Protein 4XUW (pdb70)

Organism: Corylus avellana (NCBI:txid13451)

Nearest PDB structures (foldseek):
  4xuw-assembly2_B  TM=1.011E+00  e=5.162E-17  Corylus avellana
  2alg-assembly2_B  TM=9.419E-01  e=1.356E-11  Prunus persica
  6frr-assembly2_B  TM=9.189E-01  e=3.414E-10  Artemisia vulgaris
  3gsh-assembly2_B  TM=9.214E-01  e=5.556E-10  Hordeum vulgare
  6iwm-assembly1_A  TM=9.460E-01  e=1.877E-09  Solanum melongena

Radius of gyration: 19.86 Å; Cα contacts (8 Å, |Δi|>4): 281; chains: 2; bounding box: 41×28×54 Å

Foldseek 3Di:
DDDLVLLLVQQVQCQVCQQPNDDGDVSNLVSVVVLQVPQDDLVSLLRSLVSLLVSQVPRVRGDQVCQQCVQVVSVHDRPWTRHVDTPSVPGD/DDALVLLLVQQVVQQVCQQPNDDGDPSNLVSLVVLQVPQDDLVSLLRSLVSLLVSQVPRPRGDFVSQQCVQVVSVHDRPWTRHVDTPSVPTD

Secondary structure (DSSP, 8-state):
---HHHHHHHHGGGHHHHHH-S---HHHHHHHHHHHHH--SHHHHHHHHHHHHHHHHTSTT--HHHHHHHHHHTT---SS--STT--GGG--/---HHHHHHHHGGGHHHHHH-S---HHHHHHHHHHHHT--SHHHHHHHHHHHHHHHHTSTT--HHHHHHHHHHTT---SS---TT--GGG--

Structure (mmCIF, N/CA/C/O backbone):
data_4XUW
#
_entry.id   4XUW
#
_cell.length_a   39.678
_cell.length_b   30.816
_cell.length_c   56.184
_cell.angle_alpha   90.00
_cell.angle_beta   108.91
_cell.angle_gamma   90.00
#
_symmetry.space_group_name_H-M   'P 1 21 1'
#
loop_
_entity.id
_entity.type
_entity.pdbx_description
1 polymer 'Non-specific lipid-transfer protein'
2 non-polymer 'PHOSPHATE ION'
3 water water
#
loop_
_atom_site.group_PDB
_atom_site.id
_atom_site.type_symbol
_atom_site.label_atom_id
_atom_site.label_alt_id
_atom_site.label_comp_id
_atom_site.label_asym_id
_atom_site.label_entity_id
_atom_site.label_seq_id
_atom_site.pdbx_PDB_ins_code
_atom_site.Cartn_x
_atom_site.Cartn_y
_atom_site.Cartn_z
_atom_site.occupancy
_atom_site.B_iso_or_equiv
_atom_site.auth_seq_id
_atom_site.auth_comp_id
_atom_site.auth_asym_id
_atom_site.auth_atom_id
_atom_site.pdbx_PDB_model_num
ATOM 1 N N . SER A 1 1 ? -5.201 12.448 21.155 1.00 50.43 24 SER A N 1
ATOM 2 C CA . SER A 1 1 ? -4.736 11.098 20.803 1.00 30.41 24 SER A CA 1
ATOM 3 C C . SER A 1 1 ? -5.969 10.230 20.448 1.00 27.15 24 SER A C 1
ATOM 4 O O . SER A 1 1 ? -7.123 10.441 20.902 1.00 32.67 24 SER A O 1
ATOM 7 N N . LEU A 1 2 ? -5.756 9.285 19.562 1.00 18.58 25 LEU A N 1
ATOM 8 C CA . LEU A 1 2 ? -6.711 8.307 19.227 1.00 16.69 25 LEU A CA 1
ATOM 9 C C . LEU A 1 2 ? -6.897 7.270 20.277 1.00 16.17 25 LEU A C 1
ATOM 10 O O . LEU A 1 2 ? -5.885 6.812 20.858 1.00 19.94 25 LEU A O 1
ATOM 15 N N . THR A 1 3 ? -8.122 6.798 20.476 1.00 15.25 26 THR A N 1
ATOM 16 C CA . THR A 1 3 ? -8.293 5.672 21.319 1.00 14.77 26 THR A CA 1
ATOM 17 C C . THR A 1 3 ? -7.964 4.373 20.549 1.00 13.51 26 THR A C 1
ATOM 18 O O . THR A 1 3 ? -7.803 4.355 19.330 1.00 14.22 26 THR A O 1
ATOM 22 N N . CYS A 1 4 ? -7.806 3.312 21.312 1.00 13.29 27 CYS A N 1
ATOM 23 C CA . CYS A 1 4 ? -7.470 2.024 20.655 1.00 13.71 27 CYS A CA 1
ATOM 24 C C . CYS A 1 4 ? -8.536 1.572 19.650 1.00 13.03 27 CYS A C 1
ATOM 25 O O . CYS A 1 4 ? -8.202 1.175 18.568 1.00 13.82 27 CYS A O 1
ATOM 28 N N . PRO A 1 5 ? -9.850 1.741 19.945 1.00 13.22 28 PRO A N 1
ATOM 29 C CA . PRO A 1 5 ? -10.836 1.377 18.898 1.00 13.84 28 PRO A CA 1
ATOM 30 C C . PRO A 1 5 ? -10.626 2.222 17.624 1.00 14.43 28 PRO A C 1
ATOM 31 O O . PRO A 1 5 ? -10.874 1.718 16.524 1.00 14.49 28 PRO A O 1
ATOM 35 N N . GLN A 1 6 ? -10.292 3.486 17.806 1.00 12.47 29 GLN A N 1
ATOM 36 C CA . GLN A 1 6 ? -10.035 4.315 16.637 1.00 14.45 29 GLN A CA 1
ATOM 37 C C . GLN A 1 6 ? -8.817 3.837 15.827 1.00 14.77 29 GLN A C 1
ATOM 38 O O . GLN A 1 6 ? -8.858 3.845 14.592 1.00 15.58 29 GLN A O 1
ATOM 44 N N . ILE A 1 7 ? -7.778 3.452 16.524 1.00 12.64 30 ILE A N 1
ATOM 45 C CA . ILE A 1 7 ? -6.555 2.967 15.841 1.00 13.95 30 ILE A CA 1
ATOM 46 C C . ILE A 1 7 ? -6.945 1.669 15.089 1.00 14.32 30 ILE A C 1
ATOM 47 O O . ILE A 1 7 ? -6.553 1.519 13.954 1.00 15.63 30 ILE A O 1
ATOM 52 N N . LYS A 1 8 ? -7.664 0.742 15.726 1.00 14.76 31 LYS A N 1
ATOM 53 C CA . LYS A 1 8 ? -8.100 -0.464 15.045 1.00 16.26 31 LYS 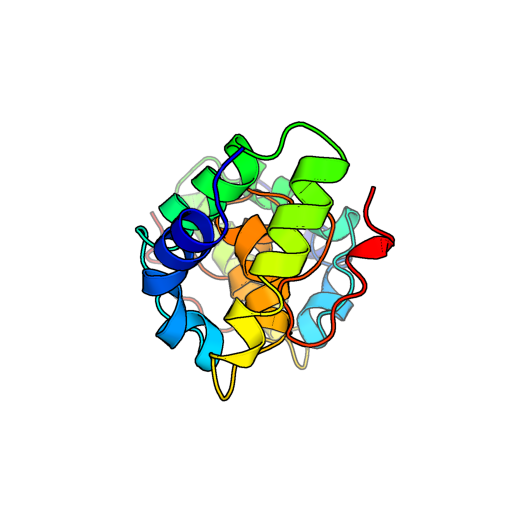A CA 1
ATOM 54 C C . LYS A 1 8 ? -8.918 -0.168 13.794 1.00 18.93 31 LYS A C 1
ATOM 55 O O . LYS A 1 8 ? -8.698 -0.778 12.773 1.00 18.83 31 LYS A O 1
ATOM 61 N N . GLY A 1 9 ? -9.825 0.771 13.898 1.00 18.86 32 GLY A N 1
ATOM 62 C CA . GLY A 1 9 ? -10.615 1.129 12.736 1.00 20.66 32 GLY A CA 1
ATOM 63 C C . GLY A 1 9 ? -9.820 1.656 11.563 1.00 18.72 32 GLY A C 1
ATOM 64 O O . GLY A 1 9 ? -10.075 1.359 10.429 1.00 20.11 32 GLY A O 1
ATOM 65 N N . ASN A 1 10 ? -8.832 2.461 11.920 1.00 16.71 33 ASN A N 1
ATOM 66 C CA A ASN A 1 10 ? -7.856 2.969 10.915 0.50 19.33 33 ASN A CA 1
ATOM 67 C CA B ASN A 1 10 ? -7.861 2.952 10.926 0.50 20.15 33 ASN A CA 1
ATOM 68 C C . ASN A 1 10 ? -7.094 1.846 10.205 1.00 15.78 33 ASN A C 1
ATOM 69 O O . ASN A 1 10 ? -6.693 2.035 9.069 1.00 17.51 33 ASN A O 1
ATOM 78 N N . LEU A 1 11 ? -6.852 0.734 10.877 1.00 15.59 34 LEU A N 1
ATOM 79 C CA . LEU A 1 11 ? -6.060 -0.387 10.344 1.00 16.87 34 LEU A CA 1
ATOM 80 C C . LEU A 1 11 ? -6.888 -1.417 9.591 1.00 14.95 34 LEU A C 1
ATOM 81 O O . LEU A 1 11 ? -6.296 -2.194 8.875 1.00 15.41 34 LEU A O 1
ATOM 86 N N . THR A 1 12 ? -8.241 -1.423 9.715 1.00 15.76 35 THR A N 1
ATOM 87 C CA A THR A 1 12 ? -8.989 -2.495 9.036 0.50 15.79 35 THR A CA 1
ATOM 88 C CA B THR A 1 12 ? -9.013 -2.409 9.040 0.50 17.44 35 THR A CA 1
ATOM 89 C C . THR A 1 12 ? -8.669 -2.551 7.547 1.00 14.44 35 THR A C 1
ATOM 90 O O . THR A 1 12 ? -8.605 -3.660 7.042 1.00 15.91 35 THR A O 1
ATOM 97 N N . PRO A 1 13 ? -8.513 -1.420 6.823 1.00 15.38 36 PRO A N 1
ATOM 98 C CA . PRO A 1 13 ? -8.304 -1.545 5.404 1.00 14.56 36 PRO A CA 1
ATOM 99 C C . PRO A 1 13 ? -6.916 -2.151 5.063 1.00 13.58 36 PRO A C 1
ATOM 100 O O . PRO A 1 13 ? -6.673 -2.427 3.890 1.00 14.69 36 PRO A O 1
ATOM 104 N N . CYS A 1 14 ? -6.056 -2.366 6.045 1.00 12.15 37 CYS A N 1
ATOM 105 C CA . CYS A 1 14 ? -4.737 -2.934 5.871 1.00 11.42 37 CYS A CA 1
ATOM 106 C C . CYS A 1 14 ? -4.695 -4.423 5.988 1.00 11.19 37 CYS A C 1
ATOM 107 O O . CYS A 1 14 ? -3.640 -4.995 5.722 1.00 11.86 37 CYS A O 1
ATOM 110 N N . VAL A 1 15 ? -5.760 -5.076 6.465 1.00 12.20 38 VAL A N 1
ATOM 111 C CA . VAL A 1 15 ? -5.632 -6.455 6.923 1.00 12.40 38 VAL A CA 1
ATOM 112 C C . VAL A 1 15 ? -5.199 -7.408 5.846 1.00 12.28 38 VAL A C 1
ATOM 113 O O . VAL A 1 15 ? -4.296 -8.232 6.054 1.00 12.84 38 VAL A O 1
ATOM 117 N N . LEU A 1 16 ? -5.830 -7.372 4.685 1.00 12.78 39 LEU A N 1
ATOM 118 C CA . LEU A 1 16 ? -5.469 -8.335 3.617 1.00 12.43 39 LEU A CA 1
ATOM 119 C C . LEU A 1 16 ? -4.028 -8.165 3.221 1.00 12.03 39 LEU A C 1
ATOM 120 O O . LEU A 1 16 ? -3.282 -9.135 3.118 1.00 12.74 39 LEU A O 1
ATOM 125 N N . TYR A 1 17 ? -3.621 -6.931 2.991 1.00 11.32 40 TYR A N 1
ATOM 126 C CA . TYR A 1 17 ? -2.248 -6.626 2.650 1.00 11.67 40 TYR A CA 1
ATOM 127 C C . TYR A 1 17 ? -1.274 -7.125 3.720 1.00 11.54 40 TYR A C 1
ATOM 128 O O . TYR A 1 17 ? -0.193 -7.630 3.400 1.00 12.56 40 TYR A O 1
ATOM 137 N N . LEU A 1 18 ? -1.590 -6.910 4.985 1.00 11.59 41 LEU A N 1
ATOM 138 C CA . LEU A 1 18 ? -0.708 -7.280 6.046 1.00 11.90 41 LEU A CA 1
ATOM 139 C C . LEU A 1 18 ? -0.507 -8.780 6.138 1.00 12.26 41 LEU A C 1
ATOM 140 O O . LEU A 1 18 ? 0.530 -9.210 6.674 1.00 13.74 41 LEU A O 1
ATOM 145 N N . LYS A 1 19 ? -1.414 -9.567 5.624 1.00 12.77 42 LYS A N 1
ATOM 146 C CA . LYS A 1 19 ? -1.197 -10.995 5.507 1.00 13.64 42 LYS A CA 1
ATOM 147 C C . LYS A 1 19 ? -0.455 -11.409 4.269 1.00 13.73 42 LYS A C 1
ATOM 148 O O . LYS A 1 19 ? 0.488 -12.203 4.339 1.00 17.52 42 LYS A O 1
ATOM 154 N N . ASN A 1 20 ? -0.849 -10.923 3.122 1.00 12.43 43 ASN A N 1
ATOM 155 C CA . ASN A 1 20 ? -0.415 -11.471 1.856 1.00 12.84 43 ASN A CA 1
ATOM 156 C C . ASN A 1 20 ? 0.470 -10.588 1.007 1.00 13.08 43 ASN A C 1
ATOM 157 O O . ASN A 1 20 ? 1.042 -11.067 0.035 1.00 13.78 43 ASN A O 1
ATOM 162 N N . GLY A 1 21 ? 0.503 -9.310 1.278 1.00 12.98 44 GLY A N 1
ATOM 163 C CA . GLY A 1 21 ? 1.237 -8.358 0.442 1.00 13.22 44 GLY A CA 1
ATOM 164 C C . GLY A 1 21 ? 0.435 -8.057 -0.819 1.00 13.33 44 GLY A C 1
ATOM 165 O O . GLY A 1 21 ? -0.787 -8.231 -0.895 1.00 14.87 44 GLY A O 1
ATOM 166 N N . GLY A 1 22 ? 1.180 -7.575 -1.800 1.00 12.88 45 GLY A N 1
ATOM 167 C CA . GLY A 1 22 ? 0.541 -7.188 -3.059 1.00 13.95 45 GLY A CA 1
ATOM 168 C C . GLY A 1 22 ? 0.103 -5.739 -3.014 1.00 13.89 45 GLY A C 1
ATOM 169 O O . GLY A 1 22 ? 0.938 -4.840 -2.782 1.00 15.68 45 GLY A O 1
ATOM 170 N N . VAL A 1 23 ? -1.163 -5.489 -3.341 1.00 13.62 46 VAL A N 1
ATOM 171 C CA . VAL A 1 23 ? -1.653 -4.126 -3.435 1.00 14.67 46 VAL A CA 1
ATOM 172 C C . VAL A 1 23 ? -1.869 -3.567 -2.037 1.00 13.20 46 VAL A C 1
ATOM 173 O O . VAL A 1 23 ? -2.605 -4.126 -1.220 1.00 13.59 46 VAL A O 1
ATOM 177 N N . LEU A 1 24 ? -1.225 -2.420 -1.792 1.00 14.21 47 LEU A N 1
ATOM 178 C CA . LEU A 1 24 ? -1.371 -1.688 -0.557 1.00 13.22 47 LEU A CA 1
ATOM 179 C C . LEU A 1 24 ? -2.455 -0.662 -0.792 1.00 12.80 47 LEU A C 1
ATOM 180 O O . LEU A 1 24 ? -2.253 0.322 -1.532 1.00 13.71 47 LEU A O 1
ATOM 185 N N . PRO A 1 25 ? -3.649 -0.817 -0.196 1.00 13.73 48 PRO A N 1
ATOM 186 C CA . PRO A 1 25 ? -4.719 0.139 -0.507 1.00 14.59 48 PRO A CA 1
ATOM 187 C C . PRO A 1 25 ? -4.416 1.544 0.070 1.00 13.59 48 PRO A C 1
ATOM 188 O O . PRO A 1 25 ? -3.989 1.627 1.230 1.00 13.52 48 PRO A O 1
ATOM 192 N N . PRO A 1 26 ? -4.680 2.631 -0.661 1.00 14.05 49 PRO A N 1
ATOM 193 C CA . PRO A 1 26 ? -4.432 3.959 -0.080 1.00 14.82 49 PRO A CA 1
ATOM 194 C C . PRO A 1 26 ? -5.163 4.205 1.214 1.00 13.80 49 PRO A C 1
ATOM 195 O O . PRO A 1 26 ? -4.659 4.959 2.031 1.00 14.25 49 PRO A O 1
ATOM 199 N N . SER A 1 27 ? -6.378 3.635 1.383 1.00 14.15 50 SER A N 1
ATOM 200 C CA . SER A 1 27 ? -7.090 3.825 2.639 1.00 14.36 50 SER A CA 1
ATOM 201 C C . SER A 1 27 ? -6.343 3.240 3.826 1.00 12.69 50 SER A C 1
ATOM 202 O O . SER A 1 27 ? -6.472 3.716 4.938 1.00 14.04 50 SER A O 1
ATOM 205 N N . CYS A 1 28 ? -5.573 2.204 3.593 1.00 11.25 51 CYS A N 1
ATOM 206 C CA . CYS A 1 28 ? -4.655 1.670 4.623 1.00 11.49 51 CYS A CA 1
ATOM 207 C C . CYS A 1 28 ? -3.630 2.736 5.030 1.00 10.96 51 CYS A C 1
ATOM 208 O O . CYS A 1 28 ? -3.449 3.004 6.184 1.00 11.44 51 CYS A O 1
ATOM 211 N N . CYS A 1 29 ? -2.939 3.265 4.020 1.00 11.40 52 CYS A N 1
ATOM 212 C CA . CYS A 1 29 ? -1.934 4.291 4.320 1.00 10.83 52 CYS A CA 1
ATOM 213 C C . CYS A 1 29 ? -2.516 5.561 4.960 1.00 11.29 52 CYS A C 1
ATOM 214 O O . CYS A 1 29 ? -1.907 6.148 5.794 1.00 12.70 52 CYS A O 1
ATOM 217 N N . LYS A 1 30 ? -3.750 5.905 4.593 1.00 12.33 53 LYS A N 1
ATOM 218 C CA . LYS A 1 30 ? -4.413 7.013 5.236 1.00 13.37 53 LYS A CA 1
ATOM 219 C C . LYS A 1 30 ? -4.607 6.713 6.756 1.00 13.14 53 LYS A C 1
ATOM 220 O O . LYS A 1 30 ? -4.422 7.584 7.575 1.00 13.54 53 LYS A O 1
ATOM 226 N N . GLY A 1 31 ? -4.983 5.499 7.062 1.00 13.02 54 GLY A N 1
ATOM 227 C CA . GLY A 1 31 ? -5.161 5.094 8.432 1.00 13.32 54 GLY A CA 1
ATOM 228 C C . GLY A 1 31 ? -3.844 5.092 9.205 1.00 12.40 54 GLY A C 1
ATOM 229 O O . GLY A 1 31 ? -3.805 5.530 10.358 1.00 13.86 54 GLY A O 1
ATOM 230 N N . VAL A 1 32 ? -2.761 4.568 8.612 1.00 13.48 55 VAL A N 1
ATOM 231 C CA . VAL A 1 32 ? -1.425 4.554 9.262 1.00 13.14 55 VAL A CA 1
ATOM 232 C C . VAL A 1 32 ? -0.999 6.005 9.516 1.00 13.07 55 VAL A C 1
ATOM 233 O O . VAL A 1 32 ? -0.515 6.323 10.607 1.00 14.40 55 VAL A O 1
ATOM 237 N N . ARG A 1 33 ? -1.154 6.868 8.531 1.00 13.07 56 ARG A N 1
ATOM 238 C CA . ARG A 1 33 ? -0.843 8.227 8.702 1.00 15.58 56 ARG A CA 1
ATOM 239 C C . ARG A 1 33 ? -1.664 8.852 9.821 1.00 14.47 56 ARG A C 1
ATOM 240 O O . ARG A 1 33 ? -1.085 9.636 10.605 1.00 15.70 56 ARG A O 1
ATOM 248 N N . ALA A 1 34 ? -2.959 8.546 9.910 1.00 14.11 57 ALA A N 1
ATOM 249 C CA . ALA A 1 34 ? -3.778 9.117 10.960 1.00 14.75 57 ALA A CA 1
ATOM 250 C C . ALA A 1 34 ? -3.260 8.789 12.332 1.00 13.67 57 ALA A C 1
ATOM 251 O O . ALA A 1 34 ? -3.278 9.609 13.259 1.00 14.93 57 ALA A O 1
ATOM 253 N N . VAL A 1 35 ? -2.859 7.544 12.507 1.00 13.64 58 VAL A N 1
ATOM 254 C CA . VAL A 1 35 ? -2.316 7.096 13.779 1.00 14.47 58 VAL A CA 1
ATOM 255 C C . VAL A 1 35 ? -1.064 7.909 14.130 1.00 15.36 58 VAL A C 1
ATOM 256 O O . VAL A 1 35 ? -0.899 8.414 15.249 1.00 17.39 58 VAL A O 1
ATOM 260 N N . ASN A 1 36 ? -0.137 8.018 13.166 1.00 14.69 59 ASN A N 1
ATOM 261 C CA . ASN A 1 36 ? 1.093 8.734 13.427 1.00 16.31 59 ASN A CA 1
ATOM 262 C C . ASN A 1 36 ? 0.775 10.190 13.734 1.00 15.78 59 ASN A C 1
ATOM 263 O O . ASN A 1 36 ? 1.390 10.784 14.614 1.00 16.63 59 ASN A O 1
ATOM 268 N N . ASP A 1 37 ? -0.077 10.789 12.948 1.00 15.31 60 ASP A N 1
ATOM 269 C CA . ASP A 1 37 ? -0.400 12.203 13.111 1.00 16.28 60 ASP A CA 1
ATOM 270 C C . ASP A 1 37 ? -1.036 12.576 14.476 1.00 15.70 60 ASP A C 1
ATOM 271 O O . ASP A 1 37 ? -0.904 13.719 14.931 1.00 18.17 60 ASP A O 1
ATOM 276 N N . ALA A 1 38 ? -1.702 11.649 15.070 1.00 14.26 61 ALA A N 1
ATOM 277 C CA . ALA A 1 38 ? -2.290 11.818 16.366 1.00 14.25 61 ALA A CA 1
ATOM 278 C C . ALA A 1 38 ? -1.392 11.485 17.506 1.00 15.93 61 ALA A C 1
ATOM 279 O O . ALA A 1 38 ? -1.725 11.773 18.640 1.00 19.64 61 ALA A O 1
ATOM 281 N N . SER A 1 39 ? -0.162 11.068 17.238 1.00 14.46 62 SER A N 1
ATOM 282 C CA . SER A 1 39 ? 0.728 10.565 18.263 1.00 17.67 62 SER A CA 1
ATOM 283 C C . SER A 1 39 ? 1.695 11.669 18.632 1.00 16.52 62 SER A C 1
ATOM 284 O O . SER A 1 39 ? 2.884 11.611 18.324 1.00 21.59 62 SER A O 1
ATOM 287 N N . ARG A 1 40 ? 1.257 12.650 19.381 1.00 14.85 63 ARG A N 1
ATOM 288 C CA . ARG A 1 40 ? 1.975 13.854 19.697 1.00 15.06 63 ARG A CA 1
ATOM 289 C C . ARG A 1 40 ? 2.986 13.608 20.805 1.00 14.57 63 ARG A C 1
ATOM 290 O O . ARG A 1 40 ? 4.158 13.986 20.667 1.00 15.71 63 ARG A O 1
ATOM 298 N N . THR A 1 41 ? 2.576 13.010 21.907 1.00 14.23 64 THR A N 1
ATOM 299 C CA . THR A 1 41 ? 3.437 12.855 23.053 1.00 14.41 64 THR A CA 1
ATOM 300 C C . THR A 1 41 ? 4.112 11.472 23.066 1.00 14.23 64 THR A C 1
ATOM 301 O O . THR A 1 41 ? 3.758 10.544 22.372 1.00 13.41 64 THR A O 1
ATOM 305 N N . THR A 1 42 ? 5.131 11.336 23.919 1.00 15.58 65 THR A N 1
ATOM 306 C CA . THR A 1 42 ? 5.754 10.048 24.130 1.00 14.23 65 THR A CA 1
ATOM 307 C C . THR A 1 42 ? 4.736 9.001 24.595 1.00 13.19 65 THR A C 1
ATOM 308 O O . THR A 1 42 ? 4.725 7.876 24.056 1.00 13.08 65 THR A O 1
ATOM 312 N N . SER A 1 43 ? 3.856 9.370 25.532 1.00 13.10 66 SER A N 1
ATOM 313 C CA . SER A 1 43 ? 2.830 8.419 25.955 1.00 12.96 66 SER A CA 1
ATOM 314 C C . SER A 1 43 ? 1.914 8.088 24.829 1.00 11.47 66 SER A C 1
ATOM 315 O O . SER A 1 43 ? 1.458 6.947 24.754 1.00 11.95 66 SER A O 1
ATOM 318 N N . ASP A 1 44 ? 1.570 9.050 23.975 1.00 12.22 67 ASP A N 1
ATOM 319 C CA . ASP A 1 44 ? 0.751 8.784 22.828 1.00 11.93 67 ASP A CA 1
ATOM 320 C C . ASP A 1 44 ? 1.388 7.722 21.952 1.00 12.35 67 ASP A C 1
ATOM 321 O O . ASP A 1 44 ? 0.724 6.837 21.431 1.00 11.67 67 ASP A O 1
ATOM 326 N N . ARG A 1 45 ? 2.692 7.826 21.689 1.00 12.00 68 ARG A N 1
ATOM 327 C CA . ARG A 1 45 ? 3.403 6.847 20.887 1.00 12.75 68 ARG A CA 1
ATOM 328 C C . ARG A 1 45 ? 3.458 5.462 21.541 1.00 11.83 68 ARG A C 1
ATOM 329 O O . ARG A 1 45 ? 3.213 4.448 20.861 1.00 11.91 68 ARG A O 1
ATOM 337 N N . GLN A 1 46 ? 3.706 5.401 22.844 1.00 11.25 69 GLN A N 1
ATOM 338 C CA . GLN A 1 46 ? 3.707 4.111 23.525 1.00 11.91 69 GLN A CA 1
ATOM 339 C C . GLN A 1 46 ? 2.318 3.444 23.462 1.00 10.67 69 GLN A C 1
ATOM 340 O O . GLN A 1 46 ? 2.212 2.251 23.249 1.00 11.01 69 GLN A O 1
ATOM 346 N N . SER A 1 47 ? 1.281 4.284 23.599 1.00 10.85 70 SER A N 1
ATOM 347 C CA . SER A 1 47 ? -0.070 3.807 23.590 1.00 10.88 70 SER A CA 1
ATOM 348 C C . SER A 1 47 ? -0.491 3.356 22.238 1.00 10.91 70 SER A C 1
ATOM 349 O O . SER A 1 47 ? -1.246 2.350 22.078 1.00 11.44 70 SER A O 1
ATOM 352 N N . ALA A 1 48 ? -0.125 4.080 21.200 1.00 10.66 71 ALA A N 1
ATOM 353 C CA . ALA A 1 48 ? -0.405 3.692 19.846 1.00 10.94 71 ALA A CA 1
ATOM 354 C C . ALA A 1 48 ? 0.308 2.356 19.549 1.00 10.49 71 ALA A C 1
ATOM 355 O O . ALA A 1 48 ? -0.272 1.445 18.965 1.00 10.99 71 ALA A O 1
ATOM 357 N N . CYS A 1 49 ? 1.567 2.243 19.958 1.00 10.93 72 CYS A N 1
ATOM 358 C CA . CYS A 1 49 ? 2.307 0.995 19.788 1.00 10.98 72 CYS A CA 1
ATOM 359 C C . CYS A 1 49 ? 1.576 -0.169 20.472 1.00 10.05 72 CYS A C 1
ATOM 360 O O . CYS A 1 49 ? 1.439 -1.229 19.881 1.00 11.14 72 CYS A O 1
ATOM 363 N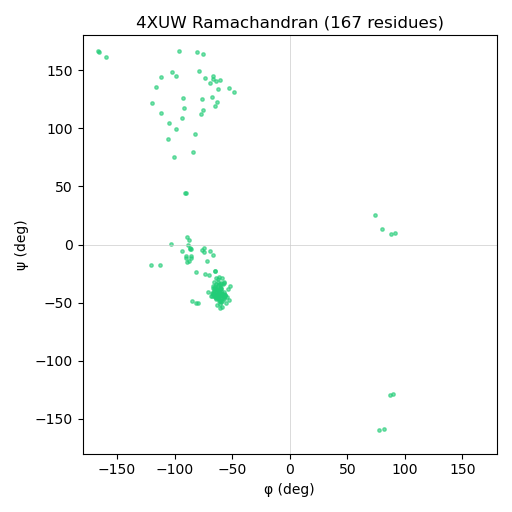 N . ASN A 1 50 ? 1.140 0.036 21.720 1.00 9.95 73 ASN A N 1
ATOM 364 C CA . ASN A 1 50 ? 0.518 -1.048 22.444 1.00 11.36 73 ASN A CA 1
ATOM 365 C C . ASN A 1 50 ? -0.834 -1.476 21.819 1.00 11.28 73 ASN A C 1
ATOM 366 O O . ASN A 1 50 ? -1.145 -2.649 21.757 1.00 11.34 73 ASN A O 1
ATOM 371 N N . CYS A 1 51 ? -1.542 -0.485 21.312 1.00 11.01 74 CYS A N 1
ATOM 372 C CA . CYS A 1 51 ? -2.814 -0.803 20.571 1.00 11.04 74 CYS A CA 1
ATOM 373 C C . CYS A 1 51 ? -2.496 -1.528 19.303 1.00 11.28 74 CYS A C 1
ATOM 374 O O . CYS A 1 51 ? -3.200 -2.514 18.964 1.00 12.34 74 CYS A O 1
ATOM 377 N N . LEU A 1 52 ? -1.511 -1.080 18.562 1.00 11.19 75 LEU A N 1
ATOM 378 C CA . LEU A 1 52 ? -1.122 -1.735 17.305 1.00 11.50 75 LEU A CA 1
ATOM 379 C C . LEU A 1 52 ? -0.638 -3.141 17.532 1.00 11.55 75 LEU A C 1
ATOM 380 O O . LEU A 1 52 ? -0.850 -4.015 16.715 1.00 12.85 75 LEU A O 1
ATOM 385 N N . LYS A 1 53 ? 0.034 -3.373 18.652 1.00 11.82 76 LYS A N 1
ATOM 386 C CA A LYS A 1 53 ? 0.497 -4.701 18.979 0.50 13.07 76 LYS A CA 1
ATOM 387 C CA B LYS A 1 53 ? 0.504 -4.694 18.968 0.50 13.20 76 LYS A CA 1
ATOM 388 C C 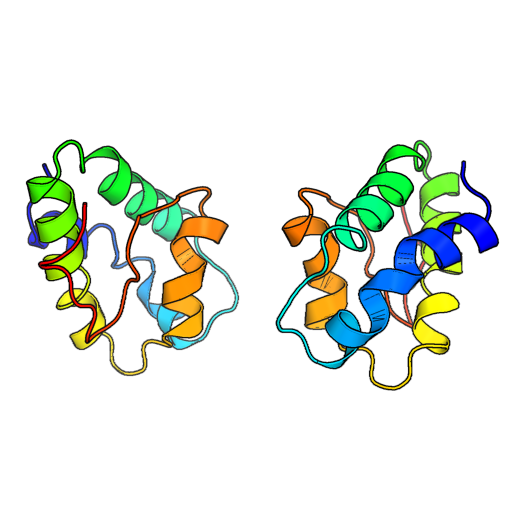. LYS A 1 53 ? -0.639 -5.634 19.193 1.00 13.17 76 LYS A C 1
ATOM 389 O O . LYS A 1 53 ? -0.704 -6.737 18.662 1.00 13.91 76 LYS A O 1
ATOM 400 N N . ASP A 1 54 ? -1.662 -5.191 19.941 1.00 13.94 77 ASP A N 1
ATOM 401 C CA . ASP A 1 54 ? -2.843 -5.994 20.126 1.00 15.30 77 ASP A CA 1
ATOM 402 C C . ASP A 1 54 ? -3.598 -6.206 18.828 1.00 14.94 77 ASP A C 1
ATOM 403 O O . ASP A 1 54 ? -4.106 -7.320 18.563 1.00 16.09 77 ASP A O 1
ATOM 408 N N . THR A 1 55 ? -3.627 -5.172 17.997 1.00 14.11 78 THR A N 1
ATOM 409 C CA . THR A 1 55 ? -4.232 -5.268 16.687 1.00 14.77 78 THR A CA 1
ATOM 410 C C . THR A 1 55 ? -3.549 -6.343 15.812 1.00 13.17 78 THR A C 1
ATOM 411 O O . THR A 1 55 ? -4.169 -7.209 15.214 1.00 14.53 78 THR A O 1
ATOM 415 N N . ALA A 1 56 ? -2.230 -6.343 15.861 1.00 13.10 79 ALA A N 1
ATOM 416 C CA . ALA A 1 56 ? -1.450 -7.309 15.129 1.00 12.99 79 ALA A CA 1
ATOM 417 C C . ALA A 1 56 ? -1.650 -8.720 15.640 1.00 13.30 79 ALA A C 1
ATOM 418 O O . ALA A 1 56 ? -1.729 -9.683 14.850 1.00 14.82 79 ALA A O 1
ATOM 420 N N . LYS A 1 57 ? -1.767 -8.886 16.952 1.00 14.18 80 LYS A N 1
ATOM 421 C CA . LYS A 1 57 ? -2.067 -10.221 17.525 1.00 16.33 80 LYS A CA 1
ATOM 422 C C . LYS A 1 57 ? -3.356 -10.798 16.949 1.00 14.76 80 LYS A C 1
ATOM 423 O O . LYS A 1 57 ? -3.517 -11.987 16.881 1.00 17.92 80 LYS A O 1
ATOM 429 N N . GLY A 1 58 ? -4.308 -9.918 16.629 1.00 15.82 81 GLY A N 1
ATOM 430 C CA . GLY A 1 58 ? -5.638 -10.287 16.121 1.00 15.80 81 GLY A CA 1
ATOM 431 C C . GLY A 1 58 ? -5.742 -10.477 14.621 1.00 14.83 81 GLY A C 1
ATOM 432 O O . GLY A 1 58 ? -6.834 -10.875 14.151 1.00 16.13 81 GLY A O 1
ATOM 433 N N . ILE A 1 59 ? -4.687 -10.230 13.866 1.00 14.15 82 ILE A N 1
ATOM 434 C CA . ILE A 1 59 ? -4.612 -10.537 12.458 1.00 13.71 82 ILE A CA 1
ATOM 435 C C . ILE A 1 59 ? -3.855 -11.854 12.286 1.00 12.74 82 ILE A C 1
ATOM 436 O O . ILE A 1 59 ? -2.635 -11.878 12.315 1.00 13.62 82 ILE A O 1
ATOM 441 N N . ALA A 1 60 ? -4.634 -12.947 12.097 1.00 14.98 83 ALA A N 1
ATOM 442 C CA . ALA A 1 60 ? -4.043 -14.278 11.959 1.00 15.19 83 ALA A CA 1
ATOM 443 C C . ALA A 1 60 ? -3.192 -14.335 10.682 1.00 14.55 83 ALA A C 1
ATOM 444 O O . ALA A 1 60 ? -3.715 -14.070 9.599 1.00 18.50 83 ALA A O 1
ATOM 446 N N . GLY A 1 61 ? -1.884 -14.596 10.802 1.00 15.06 84 GLY A N 1
ATOM 447 C CA . GLY A 1 61 ? -1.028 -14.645 9.623 1.00 16.02 84 GLY A CA 1
ATOM 448 C C . GLY A 1 61 ? -0.432 -13.309 9.198 1.00 15.14 84 GLY A C 1
ATOM 449 O O . GLY A 1 61 ? 0.197 -13.246 8.174 1.00 17.47 84 GLY A O 1
ATOM 450 N N . LEU A 1 62 ? -0.589 -12.291 10.023 1.00 14.08 85 LEU A N 1
ATOM 451 C CA . LEU A 1 62 ? 0.101 -11.038 9.783 1.00 13.52 85 LEU A CA 1
ATOM 452 C C . LEU A 1 62 ? 1.561 -11.316 9.508 1.00 12.78 85 LEU A C 1
ATOM 453 O O . LEU A 1 62 ? 2.220 -12.052 10.261 1.00 14.67 85 LEU A O 1
ATOM 458 N N . ASN A 1 63 ? 2.089 -10.753 8.463 1.00 13.10 86 ASN A N 1
ATOM 459 C CA . ASN A 1 63 ? 3.485 -10.949 8.088 1.00 13.56 86 ASN A CA 1
ATOM 460 C C . ASN A 1 63 ? 4.324 -9.861 8.719 1.00 13.83 86 ASN A C 1
ATOM 461 O O . ASN A 1 63 ? 4.115 -8.687 8.447 1.00 14.55 86 ASN A O 1
ATOM 466 N N . PRO A 1 64 ? 5.282 -10.183 9.618 1.00 14.57 87 PRO A N 1
ATOM 467 C CA . PRO A 1 64 ? 5.920 -9.127 10.343 1.00 16.61 87 PRO A CA 1
ATOM 468 C C . PRO A 1 64 ? 6.835 -8.268 9.435 1.00 13.70 87 PRO A C 1
ATOM 469 O O . PRO A 1 64 ? 7.012 -7.103 9.739 1.00 13.45 87 PRO A O 1
ATOM 473 N N . ASN A 1 65 ? 7.403 -8.779 8.303 1.00 17.40 88 ASN A N 1
ATOM 474 C CA . ASN A 1 65 ? 8.134 -7.871 7.313 1.00 16.95 88 ASN A CA 1
ATOM 475 C C . ASN A 1 65 ? 7.174 -6.838 6.685 1.00 16.11 88 ASN A C 1
ATOM 476 O O . ASN A 1 65 ? 7.553 -5.629 6.603 1.00 16.94 88 ASN A O 1
ATOM 478 N N . LEU A 1 66 ? 6.007 -7.243 6.256 1.00 15.05 89 LEU A N 1
ATOM 479 C CA . LEU A 1 66 ? 5.052 -6.303 5.737 1.00 15.10 89 LEU A CA 1
ATOM 480 C C . LEU A 1 66 ? 4.631 -5.288 6.734 1.00 14.41 89 LEU A C 1
ATOM 481 O O . LEU A 1 66 ? 4.515 -4.079 6.419 1.00 15.39 89 LEU A O 1
ATOM 486 N N . ALA A 1 67 ? 4.430 -5.701 7.963 1.00 13.64 90 ALA A N 1
ATOM 487 C CA . ALA A 1 67 ? 4.046 -4.774 8.964 1.00 13.55 90 ALA A CA 1
ATOM 488 C C . ALA A 1 67 ? 5.198 -3.811 9.248 1.00 12.93 90 ALA A C 1
ATOM 489 O O . ALA A 1 67 ? 4.970 -2.623 9.409 1.00 13.11 90 ALA A O 1
ATOM 491 N N . ALA A 1 68 ? 6.468 -4.311 9.320 1.00 13.31 91 ALA A N 1
ATOM 492 C CA . ALA A 1 68 ? 7.596 -3.458 9.573 1.00 13.20 91 ALA A CA 1
ATOM 493 C C . ALA A 1 68 ? 7.830 -2.377 8.546 1.00 12.21 91 ALA A C 1
ATOM 494 O O . ALA A 1 68 ? 8.213 -1.254 8.862 1.00 13.78 91 ALA A O 1
ATOM 496 N N . GLY A 1 69 ? 7.567 -2.743 7.281 1.00 12.85 92 GLY A N 1
ATOM 497 C CA . GLY A 1 69 ? 7.779 -1.818 6.185 1.00 14.00 92 GLY A CA 1
ATOM 498 C C . GLY A 1 69 ? 6.585 -0.949 5.842 1.00 12.93 92 GLY A C 1
ATOM 499 O O . GLY A 1 69 ? 6.731 -0.042 5.011 1.00 13.58 92 GLY A O 1
ATOM 500 N N . LEU A 1 70 ? 5.426 -1.227 6.407 1.00 11.71 93 LEU A N 1
ATOM 501 C CA . LEU A 1 70 ? 4.187 -0.546 5.993 1.00 11.83 93 LEU A CA 1
ATOM 502 C C . LEU A 1 70 ? 4.344 0.979 6.199 1.00 11.64 93 LEU A C 1
ATOM 503 O O . LEU A 1 70 ? 3.998 1.731 5.305 1.00 11.91 93 LEU A O 1
ATOM 508 N N . PRO A 1 71 ? 4.714 1.454 7.406 1.00 11.62 94 PRO A N 1
ATOM 509 C CA . PRO A 1 71 ? 4.731 2.935 7.542 1.00 12.09 94 PRO A CA 1
ATOM 510 C C . PRO A 1 71 ? 5.604 3.598 6.461 1.00 12.38 94 PRO A C 1
ATOM 511 O O . PRO A 1 71 ? 5.187 4.570 5.884 1.00 12.57 94 PRO A O 1
ATOM 515 N N . GLY A 1 72 ? 6.790 3.083 6.200 1.00 12.51 95 GLY A N 1
ATOM 516 C CA . GLY A 1 72 ? 7.657 3.697 5.190 1.00 13.11 95 GLY A CA 1
ATOM 517 C C . GLY A 1 72 ? 6.999 3.721 3.815 1.00 13.14 95 GLY A C 1
ATOM 518 O O . GLY A 1 72 ? 7.185 4.702 3.090 1.00 13.85 95 GLY A O 1
ATOM 519 N N . LYS A 1 73 ? 6.258 2.683 3.433 1.00 12.20 96 LYS A N 1
ATOM 520 C CA . LYS A 1 73 ? 5.524 2.725 2.173 1.00 12.80 96 LYS A CA 1
ATOM 521 C C . LYS A 1 73 ? 4.536 3.903 2.093 1.00 12.05 96 LYS A C 1
ATOM 522 O O . LYS A 1 73 ? 4.270 4.397 1.036 1.00 12.92 96 LYS A O 1
ATOM 528 N N . CYS A 1 74 ? 3.987 4.211 3.264 1.00 11.95 97 CYS A N 1
ATOM 529 C CA . CYS A 1 74 ? 2.999 5.265 3.412 1.00 12.43 97 CYS A CA 1
ATOM 530 C C . CYS A 1 74 ? 3.593 6.622 3.654 1.00 12.65 97 CYS A C 1
ATOM 531 O O . CYS A 1 74 ? 2.859 7.594 3.876 1.00 13.53 97 CYS A O 1
ATOM 534 N N . GLY A 1 75 ? 4.928 6.732 3.628 1.00 13.22 98 GLY A N 1
ATOM 535 C CA . GLY A 1 75 ? 5.580 7.997 3.849 1.00 15.43 98 GLY A CA 1
ATOM 536 C C . GLY A 1 75 ? 5.548 8.445 5.317 1.00 16.54 98 GLY A C 1
ATOM 537 O O . GLY A 1 75 ? 5.766 9.614 5.588 1.00 18.90 98 GLY A O 1
ATOM 538 N N . VAL A 1 76 ? 5.444 7.480 6.224 1.00 14.83 99 VAL A N 1
ATOM 539 C CA . VAL A 1 76 ? 5.326 7.588 7.635 1.00 16.78 99 VAL A CA 1
ATOM 540 C C . VAL A 1 76 ? 6.605 6.918 8.286 1.00 19.16 99 VAL A C 1
ATOM 541 O O . VAL A 1 76 ? 6.926 5.849 7.942 1.00 19.99 99 VAL A O 1
ATOM 545 N N . ASN A 1 77 ? 7.206 7.556 9.288 1.00 18.68 100 ASN A N 1
ATOM 546 C CA . ASN A 1 77 ? 8.117 6.906 10.206 1.00 18.23 100 ASN A CA 1
ATOM 547 C C . ASN A 1 77 ? 7.449 6.858 11.599 1.00 18.43 100 ASN A C 1
ATOM 548 O O . ASN A 1 77 ? 7.256 7.911 12.258 1.00 20.84 100 ASN A O 1
ATOM 553 N N . ILE A 1 78 ? 7.161 5.669 12.011 1.00 19.20 101 ILE A N 1
ATOM 554 C CA A ILE A 1 78 ? 6.781 5.534 13.387 0.50 18.86 101 ILE A CA 1
ATOM 555 C CA B ILE A 1 78 ? 6.697 5.395 13.318 0.50 19.04 101 ILE A CA 1
ATOM 556 C C . ILE A 1 78 ? 7.958 4.873 14.074 1.00 18.04 101 ILE A C 1
ATOM 557 O O . ILE A 1 78 ? 8.609 4.009 13.518 1.00 19.88 101 ILE A O 1
ATOM 566 N N . PRO A 1 79 ? 8.263 5.325 15.313 1.00 18.65 102 PRO A N 1
ATOM 567 C CA . PRO A 1 79 ? 9.549 4.909 15.889 1.00 19.60 102 PRO A CA 1
ATOM 568 C C . PRO A 1 79 ? 9.503 3.603 16.707 1.00 20.97 102 PRO A C 1
ATOM 569 O O . PRO A 1 79 ? 9.949 3.573 17.829 1.00 20.61 102 PRO A O 1
ATOM 573 N N . TYR A 1 80 ? 8.803 2.620 16.136 1.00 15.84 103 TYR A N 1
ATOM 574 C CA . TYR A 1 80 ? 8.592 1.285 16.613 1.00 14.54 103 TYR A CA 1
ATOM 575 C C . TYR A 1 80 ? 8.037 0.487 15.486 1.00 14.34 103 TYR A C 1
ATOM 576 O O . TYR A 1 80 ? 7.572 1.053 14.513 1.00 14.54 103 TYR A O 1
ATOM 585 N N . LYS A 1 81 ? 8.033 -0.828 15.650 1.00 14.75 104 LYS A N 1
ATOM 586 C CA . LYS A 1 81 ? 7.395 -1.698 14.674 1.00 14.77 104 LYS A CA 1
ATOM 587 C C . LYS A 1 81 ? 6.012 -2.120 15.092 1.00 13.82 104 LYS A C 1
ATOM 588 O O . LYS A 1 81 ? 5.710 -2.354 16.268 1.00 14.76 104 LYS A O 1
ATOM 594 N N . ILE A 1 82 ? 5.165 -2.239 14.096 1.00 13.80 105 ILE A N 1
ATOM 595 C CA . ILE A 1 82 ? 3.869 -2.926 14.253 1.00 13.78 105 ILE A CA 1
ATOM 596 C C . ILE A 1 82 ? 4.158 -4.416 14.238 1.00 14.04 105 ILE A C 1
ATOM 597 O O . ILE A 1 82 ? 4.606 -4.948 13.218 1.00 14.88 105 ILE A O 1
ATOM 602 N N . SER A 1 83 ? 3.952 -5.081 15.379 1.00 13.91 106 SER A N 1
ATOM 603 C CA . SER A 1 83 ? 4.180 -6.485 15.498 1.00 13.47 106 SER A CA 1
ATOM 604 C C . SER A 1 83 ? 3.409 -6.974 16.678 1.00 12.49 106 SER A C 1
ATOM 605 O O . SER A 1 83 ? 3.113 -6.236 17.626 1.00 13.05 106 SER A O 1
ATOM 608 N N . PRO A 1 84 ? 3.170 -8.289 16.742 1.00 14.82 107 PRO A N 1
ATOM 609 C CA . PRO A 1 84 ? 2.452 -8.827 17.828 1.00 14.46 107 PRO A CA 1
ATOM 610 C C . PRO A 1 84 ? 3.313 -8.888 19.141 1.00 13.47 107 PRO A C 1
ATOM 611 O O . PRO A 1 84 ? 2.739 -9.215 20.182 1.00 16.38 107 PRO A O 1
ATOM 615 N N . SER A 1 85 ? 4.579 -8.508 19.086 1.00 14.95 108 SER A N 1
ATOM 616 C CA A SER A 1 85 ? 5.399 -8.607 20.317 0.50 14.71 108 SER A CA 1
ATOM 617 C CA B SER A 1 85 ? 5.442 -8.706 20.182 0.50 17.13 108 SER A CA 1
ATOM 618 C C . SER A 1 85 ? 6.344 -7.470 20.504 1.00 16.78 108 SER A C 1
ATOM 619 O O . SER A 1 85 ? 7.314 -7.622 21.244 1.00 22.31 108 SER A O 1
ATOM 624 N N . THR A 1 86 ? 6.115 -6.274 19.989 1.00 14.98 109 THR A N 1
ATOM 625 C CA . THR A 1 86 ? 6.950 -5.123 20.149 1.00 15.79 109 THR A CA 1
ATOM 626 C C . THR A 1 86 ? 7.050 -4.764 21.635 1.00 14.86 109 THR A C 1
ATOM 627 O O . THR A 1 86 ? 6.056 -4.777 22.356 1.00 18.40 109 THR A O 1
ATOM 631 N N . ASN A 1 87 ? 8.203 -4.349 22.066 1.00 17.67 110 ASN A N 1
ATOM 632 C CA . ASN A 1 87 ? 8.354 -3.653 23.345 1.00 17.58 110 ASN A CA 1
ATOM 633 C C . ASN A 1 87 ? 8.021 -2.231 23.129 1.00 16.33 110 ASN A C 1
ATOM 634 O O . ASN A 1 87 ? 8.806 -1.374 22.811 1.00 23.46 110 ASN A O 1
ATOM 639 N N . CYS A 1 88 ? 6.757 -1.917 23.425 1.00 13.92 111 CYS A N 1
ATOM 640 C CA . CYS A 1 88 ? 6.237 -0.582 23.279 1.00 12.54 111 CYS A CA 1
ATOM 641 C C . CYS A 1 88 ? 6.595 0.354 24.473 1.00 13.21 111 CYS A C 1
ATOM 642 O O . CYS A 1 88 ? 6.563 1.566 24.358 1.00 14.45 111 CYS A O 1
ATOM 645 N N . ASN A 1 89 ? 6.862 -0.270 25.595 1.00 15.40 112 ASN A N 1
ATOM 646 C CA . ASN A 1 89 ? 6.997 0.493 26.804 1.00 16.12 112 ASN A CA 1
ATOM 647 C C . ASN A 1 89 ? 8.327 1.250 26.943 1.00 18.11 112 ASN A C 1
ATOM 648 O O . ASN A 1 89 ? 8.438 2.054 27.842 1.00 21.96 112 ASN A O 1
ATOM 653 N N . ASN A 1 90 ? 9.229 1.036 26.000 1.00 16.96 113 ASN A N 1
ATOM 654 C CA . ASN A 1 90 ? 10.495 1.760 25.869 1.00 21.89 113 ASN A CA 1
ATOM 655 C C . ASN A 1 90 ? 10.497 2.794 24.774 1.00 18.01 113 ASN A C 1
ATOM 656 O O . ASN A 1 90 ? 11.536 3.469 24.576 1.00 21.75 113 ASN A O 1
ATOM 658 N N . VAL A 1 91 ? 9.418 2.994 24.038 1.00 16.38 114 VAL A N 1
ATOM 659 C CA . VAL A 1 91 ? 9.426 3.958 22.971 1.00 16.08 114 VAL A CA 1
ATOM 660 C C . VAL A 1 91 ? 9.630 5.390 23.451 1.00 15.78 114 VAL A C 1
ATOM 661 O O . VAL A 1 91 ? 9.118 5.779 24.490 1.00 16.90 114 VAL A O 1
ATOM 665 N N . LYS A 1 92 ? 10.411 6.174 22.686 1.00 17.95 115 LYS A N 1
ATOM 666 C CA . LYS A 1 92 ? 10.628 7.564 22.979 1.00 18.81 115 LYS A CA 1
ATOM 667 C C . LYS A 1 92 ? 9.752 8.495 22.165 1.00 18.45 115 LYS A C 1
ATOM 668 O O . LYS A 1 92 ? 9.127 8.103 21.127 1.00 21.54 115 LYS A O 1
ATOM 675 N N . SER B 1 1 ? 23.676 12.821 -21.616 1.00 47.96 24 SER B N 1
ATOM 676 C CA . SER B 1 1 ? 23.405 11.508 -21.074 1.00 30.81 24 SER B CA 1
ATOM 677 C C . SER B 1 1 ? 24.706 10.839 -20.702 1.00 24.78 24 SER B C 1
ATOM 678 O O . SER B 1 1 ? 25.815 11.155 -21.173 1.00 35.07 24 SER B O 1
ATOM 681 N N . LEU B 1 2 ? 24.575 9.915 -19.779 1.00 18.96 25 LEU B N 1
ATOM 682 C CA . LEU B 1 2 ? 25.724 9.123 -19.416 1.00 14.72 25 LEU B CA 1
ATOM 683 C C . LEU B 1 2 ? 25.967 8.035 -20.432 1.00 14.90 25 LEU B C 1
ATOM 684 O O . LEU B 1 2 ? 25.090 7.528 -21.034 1.00 16.87 25 LEU B O 1
ATOM 689 N N . THR B 1 3 ? 27.246 7.653 -20.610 1.00 13.39 26 THR B N 1
ATOM 690 C CA . THR B 1 3 ? 27.566 6.503 -21.456 1.00 13.45 26 THR B CA 1
ATOM 691 C C . THR B 1 3 ? 27.223 5.181 -20.726 1.00 12.21 26 THR B C 1
ATOM 692 O O . THR B 1 3 ? 27.131 5.166 -19.512 1.00 12.31 26 THR B O 1
ATOM 696 N N . CYS B 1 4 ? 27.156 4.123 -21.524 1.00 13.24 27 CYS B N 1
ATOM 697 C CA . CYS B 1 4 ? 26.886 2.840 -20.913 1.00 12.60 27 CYS B CA 1
ATOM 698 C C . CYS B 1 4 ? 27.955 2.393 -19.867 1.00 12.37 27 CYS B C 1
ATOM 699 O O . CYS B 1 4 ? 27.631 1.982 -18.791 1.00 12.55 27 CYS B O 1
ATOM 702 N N . PRO B 1 5 ? 29.262 2.590 -20.172 1.00 12.06 28 PRO B N 1
ATOM 703 C CA . PRO B 1 5 ? 30.224 2.276 -19.119 1.00 13.65 28 PRO B CA 1
ATOM 704 C C . PRO B 1 5 ? 30.050 3.113 -17.856 1.00 12.16 28 PRO B C 1
ATOM 705 O O . PRO B 1 5 ? 30.230 2.583 -16.748 1.00 13.55 28 PRO B O 1
ATOM 709 N N . GLN B 1 6 ? 29.633 4.385 -17.994 1.00 12.17 29 GLN B N 1
ATOM 710 C CA . GLN B 1 6 ? 29.382 5.178 -16.827 1.00 12.27 29 GLN B CA 1
ATOM 711 C C . GLN B 1 6 ? 28.160 4.587 -16.029 1.00 12.33 29 GLN B C 1
ATOM 712 O O . GLN B 1 6 ? 28.160 4.582 -14.802 1.00 13.79 29 GLN B O 1
ATOM 718 N N . ILE B 1 7 ? 27.139 4.155 -16.750 1.00 12.84 30 ILE B N 1
ATOM 719 C CA . ILE B 1 7 ? 25.964 3.565 -16.056 1.00 13.15 30 ILE B CA 1
ATOM 720 C C . ILE B 1 7 ? 26.378 2.298 -15.338 1.00 13.31 30 ILE B C 1
ATOM 721 O O . ILE B 1 7 ? 25.998 2.073 -14.153 1.00 14.02 30 ILE B O 1
ATOM 726 N N . LYS B 1 8 ? 27.111 1.414 -15.966 1.00 13.33 31 LYS B N 1
ATOM 727 C CA . LYS B 1 8 ? 27.570 0.248 -15.343 1.00 14.45 31 LYS B CA 1
ATOM 728 C C . LYS B 1 8 ? 28.366 0.562 -14.085 1.00 14.69 31 LYS B C 1
ATOM 729 O O . LYS B 1 8 ? 28.255 -0.083 -13.048 1.00 17.09 31 LYS B O 1
ATOM 735 N N . GLY B 1 9 ? 29.253 1.557 -14.162 1.00 15.70 32 GLY B N 1
ATOM 736 C CA . GLY B 1 9 ? 30.002 1.960 -12.986 1.00 15.20 32 GLY B CA 1
ATOM 737 C C . GLY B 1 9 ? 29.107 2.439 -11.840 1.00 15.64 32 GLY B C 1
ATOM 738 O O . GLY B 1 9 ? 29.462 2.212 -10.692 1.00 17.71 32 GLY B O 1
ATOM 739 N N . ASN B 1 10 ? 28.110 3.202 -12.145 1.00 14.84 33 ASN B N 1
ATOM 740 C CA . ASN B 1 10 ? 27.146 3.625 -11.197 1.00 15.75 33 ASN B CA 1
ATOM 741 C C . ASN B 1 10 ? 26.502 2.424 -10.436 1.00 15.41 33 ASN B C 1
ATOM 742 O O . ASN B 1 10 ? 26.173 2.575 -9.274 1.00 17.11 33 ASN B O 1
ATOM 747 N N . LEU B 1 11 ? 26.255 1.315 -11.138 1.00 16.56 34 LEU B N 1
ATOM 748 C CA . LEU B 1 11 ? 25.495 0.142 -10.582 1.00 16.36 34 LEU B CA 1
ATOM 749 C C . LEU B 1 11 ? 26.446 -0.835 -9.849 1.00 16.06 34 LEU B C 1
ATOM 750 O O . LEU B 1 11 ? 25.961 -1.671 -9.068 1.00 16.11 34 LEU B O 1
ATOM 755 N N . THR B 1 12 ? 27.743 -0.714 -10.032 1.00 16.18 35 THR B N 1
ATOM 756 C CA . THR B 1 12 ? 28.607 -1.709 -9.492 1.00 16.48 35 THR B CA 1
ATOM 757 C C . THR B 1 12 ? 28.444 -1.891 -7.954 1.00 15.79 35 THR B C 1
ATOM 758 O O . THR B 1 12 ? 28.449 -3.030 -7.490 1.00 15.11 35 THR B O 1
ATOM 762 N N . PRO B 1 13 ? 28.279 -0.809 -7.164 1.00 14.41 36 PRO B N 1
ATOM 763 C CA . PRO B 1 13 ? 28.113 -1.078 -5.695 1.00 15.99 36 PRO B CA 1
ATOM 764 C C . PRO B 1 13 ? 26.825 -1.819 -5.290 1.00 13.86 36 PRO B C 1
ATOM 765 O O . PRO B 1 13 ? 26.688 -2.103 -4.131 1.00 16.21 36 PRO B O 1
ATOM 769 N N . CYS B 1 14 ? 25.912 -1.992 -6.209 1.00 14.06 37 CYS B N 1
ATOM 770 C CA . CYS B 1 14 ? 24.639 -2.635 -5.952 1.00 13.82 37 CYS B CA 1
ATOM 771 C C . CYS B 1 14 ? 24.642 -4.151 -6.050 1.00 13.65 37 CYS B C 1
ATOM 772 O O . CYS B 1 14 ? 23.606 -4.756 -5.766 1.00 14.15 37 CYS B O 1
ATOM 775 N N . VAL B 1 15 ? 25.697 -4.773 -6.544 1.00 13.82 38 VAL B N 1
ATOM 776 C CA . VAL B 1 15 ? 25.584 -6.159 -6.976 1.00 15.05 38 VAL B CA 1
ATOM 777 C C . VAL B 1 15 ? 25.228 -7.134 -5.900 1.00 13.84 38 VAL B C 1
ATOM 778 O O . VAL B 1 15 ? 24.327 -7.921 -6.089 1.00 16.04 38 VAL B O 1
ATOM 782 N N . LEU B 1 16 ? 25.822 -7.067 -4.729 1.00 14.87 39 LEU B N 1
ATOM 783 C CA . LEU B 1 16 ? 25.526 -8.077 -3.669 1.00 15.47 39 LEU B CA 1
ATOM 784 C C . LEU B 1 16 ? 24.072 -7.918 -3.197 1.00 15.85 39 LEU B C 1
ATOM 785 O O . LEU B 1 16 ? 23.336 -8.876 -3.109 1.00 16.57 39 LEU B O 1
ATOM 790 N N . TYR B 1 17 ? 23.659 -6.675 -3.012 1.00 14.57 40 TYR B N 1
ATOM 791 C CA . TYR B 1 17 ? 22.301 -6.365 -2.654 1.00 14.94 40 TYR B CA 1
ATOM 792 C C . TYR B 1 17 ? 21.291 -6.876 -3.701 1.00 14.90 40 TYR B C 1
ATOM 793 O O . TYR B 1 17 ? 20.266 -7.428 -3.365 1.00 15.90 40 TYR B O 1
ATOM 802 N N . LEU B 1 18 ? 21.591 -6.684 -4.98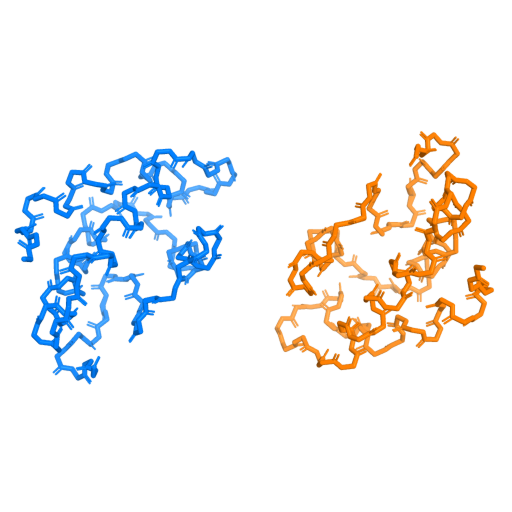2 1.00 14.19 41 LEU B N 1
ATOM 803 C CA . LEU B 1 18 ? 20.715 -7.139 -6.039 1.00 15.37 41 LEU B CA 1
ATOM 804 C C . LEU B 1 18 ? 20.574 -8.662 -6.108 1.00 14.70 41 LEU B C 1
ATOM 805 O O . LEU B 1 18 ? 19.564 -9.107 -6.649 1.00 17.73 41 LEU B O 1
ATOM 810 N N . LYS B 1 19 ? 21.498 -9.418 -5.607 1.00 16.63 42 LYS B N 1
ATOM 811 C CA . LYS B 1 19 ? 21.429 -10.839 -5.496 1.00 19.72 42 LYS B CA 1
ATOM 812 C C . LYS B 1 19 ? 20.612 -11.270 -4.250 1.00 19.07 42 LYS B C 1
ATOM 813 O O . LYS B 1 19 ? 19.680 -12.079 -4.365 1.00 24.20 42 LYS B O 1
ATOM 819 N N . ASN B 1 20 ? 20.902 -10.736 -3.083 1.00 16.18 43 ASN B N 1
ATOM 820 C CA . ASN B 1 20 ? 20.431 -11.285 -1.816 1.00 19.51 43 ASN B CA 1
ATOM 821 C C . ASN B 1 20 ? 19.590 -10.389 -0.973 1.00 18.54 43 ASN B C 1
ATOM 822 O O . ASN B 1 20 ? 18.955 -10.869 -0.034 1.00 17.99 43 ASN B O 1
ATOM 827 N N . GLY B 1 21 ? 19.627 -9.102 -1.227 1.00 16.93 44 GLY B N 1
ATOM 828 C CA . GLY B 1 21 ? 18.982 -8.170 -0.399 1.00 17.46 44 GLY B CA 1
ATOM 829 C C . GLY B 1 21 ? 19.821 -7.812 0.842 1.00 17.43 44 GLY B C 1
ATOM 830 O O . GLY B 1 21 ? 21.027 -7.979 0.891 1.00 19.66 44 GLY B O 1
ATOM 831 N N . GLY B 1 22 ? 19.095 -7.312 1.819 1.00 18.56 45 GLY B N 1
ATOM 832 C CA . GLY B 1 22 ? 19.755 -6.923 3.048 1.00 17.10 45 GLY B CA 1
ATOM 833 C C . GLY B 1 22 ? 20.286 -5.466 2.996 1.00 16.33 45 GLY B C 1
ATOM 834 O O . GLY B 1 22 ? 19.530 -4.517 2.720 1.00 19.72 45 GLY B O 1
ATOM 835 N N . VAL B 1 23 ? 21.539 -5.231 3.337 1.00 17.71 46 VAL B N 1
ATOM 836 C CA . VAL B 1 23 ? 22.116 -3.853 3.363 1.00 18.25 46 VAL B CA 1
ATOM 837 C C . VAL B 1 23 ? 22.223 -3.272 1.963 1.00 15.00 46 VAL B C 1
ATOM 838 O O . VAL B 1 23 ? 22.815 -3.884 1.090 1.00 15.66 46 VAL B O 1
ATOM 842 N N . LEU B 1 24 ? 21.663 -2.086 1.799 1.00 17.05 47 LEU B N 1
ATOM 843 C CA . LEU B 1 24 ? 21.628 -1.422 0.542 1.00 16.89 47 LEU B CA 1
ATOM 844 C C . LEU B 1 24 ? 22.710 -0.330 0.701 1.00 15.88 47 LEU B C 1
ATOM 845 O O . LEU B 1 24 ? 22.550 0.625 1.431 1.00 18.71 47 LEU B O 1
ATOM 850 N N . PRO B 1 25 ? 23.904 -0.535 0.072 1.00 15.83 48 PRO B N 1
ATOM 851 C CA . PRO B 1 25 ? 24.936 0.456 0.265 1.00 16.39 48 PRO B CA 1
ATOM 852 C C . PRO B 1 25 ? 24.557 1.838 -0.265 1.00 15.41 48 PRO B C 1
ATOM 853 O O . PRO B 1 25 ? 23.995 1.936 -1.349 1.00 15.95 48 PRO B O 1
ATOM 857 N N . PRO B 1 26 ? 24.778 2.898 0.483 1.00 15.24 49 PRO B N 1
ATOM 858 C CA . PRO B 1 26 ? 24.476 4.246 -0.054 1.00 16.42 49 PRO B CA 1
ATOM 859 C C . PRO B 1 26 ? 25.079 4.539 -1.398 1.00 14.90 49 PRO B C 1
ATOM 860 O O . PRO B 1 26 ? 24.458 5.264 -2.165 1.00 15.00 49 PRO B O 1
ATOM 864 N N . SER B 1 27 ? 26.287 4.046 -1.696 1.00 15.22 50 SER B N 1
ATOM 865 C CA A SER B 1 27 ? 26.856 4.345 -2.996 0.50 15.21 50 SER B CA 1
ATOM 866 C CA B SER B 1 27 ? 26.843 4.362 -3.023 0.50 15.55 50 SER B CA 1
ATOM 867 C C . SER B 1 27 ? 26.023 3.716 -4.127 1.00 14.01 50 SER B C 1
ATOM 868 O O . SER B 1 27 ? 26.056 4.197 -5.235 1.00 14.23 50 SER B O 1
ATOM 873 N N . CYS B 1 28 ? 25.301 2.611 -3.803 1.00 14.15 51 CYS B N 1
ATOM 874 C CA . CYS B 1 28 ? 24.386 2.037 -4.790 1.00 12.46 51 CYS B CA 1
ATOM 875 C C . CYS B 1 28 ? 23.255 3.063 -5.132 1.00 12.92 51 CYS B C 1
ATOM 876 O O . CYS B 1 28 ? 23.020 3.336 -6.274 1.00 13.11 51 CYS B O 1
ATOM 879 N N . CYS B 1 29 ? 22.588 3.589 -4.100 1.00 12.43 52 CYS B N 1
ATOM 880 C CA . CYS B 1 29 ? 21.558 4.567 -4.380 1.00 13.12 52 CYS B CA 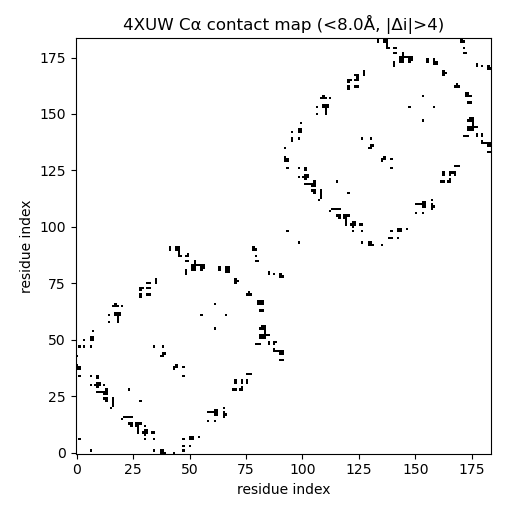1
ATOM 881 C C . CYS B 1 29 ? 22.132 5.836 -5.010 1.00 12.95 52 CYS B C 1
ATOM 882 O O . CYS B 1 29 ? 21.404 6.491 -5.809 1.00 14.15 52 CYS B O 1
ATOM 885 N N . LYS B 1 30 ? 23.322 6.247 -4.643 1.00 13.59 53 LYS B N 1
ATOM 886 C CA . LYS B 1 30 ? 23.933 7.396 -5.323 1.00 15.32 53 LYS B CA 1
ATOM 887 C C . LYS B 1 30 ? 24.048 7.145 -6.855 1.00 14.14 53 LYS B C 1
ATOM 888 O O . LYS B 1 30 ? 23.771 8.027 -7.675 1.00 15.01 53 LYS B O 1
ATOM 894 N N . GLY B 1 31 ? 24.447 5.958 -7.177 1.00 13.80 54 GLY B N 1
ATOM 895 C CA . GLY B 1 31 ? 24.525 5.578 -8.567 1.00 13.95 54 GLY B CA 1
ATOM 896 C C . GLY B 1 31 ? 23.196 5.516 -9.313 1.00 13.97 54 GLY B C 1
ATOM 897 O O . GLY B 1 31 ? 23.091 5.981 -10.447 1.00 14.39 54 GLY B O 1
ATOM 898 N N . VAL B 1 32 ? 22.213 4.951 -8.681 1.00 12.88 55 VAL B N 1
ATOM 899 C CA . VAL B 1 32 ? 20.915 4.870 -9.289 1.00 13.60 55 VAL B CA 1
ATOM 900 C C . VAL B 1 32 ? 20.392 6.298 -9.517 1.00 13.78 55 VAL B C 1
ATOM 901 O O . VAL B 1 32 ? 19.806 6.583 -10.599 1.00 14.59 55 VAL B O 1
ATOM 905 N N . ARG B 1 33 ? 20.492 7.170 -8.552 1.00 13.73 56 ARG B N 1
ATOM 906 C CA . ARG B 1 33 ? 20.090 8.527 -8.711 1.00 14.99 56 ARG B CA 1
ATOM 907 C C . ARG B 1 33 ? 20.810 9.218 -9.889 1.00 14.73 56 ARG B C 1
ATOM 908 O O . ARG B 1 33 ? 20.221 9.994 -10.666 1.00 15.39 56 ARG B O 1
ATOM 916 N N . ALA B 1 34 ? 22.112 8.969 -9.984 1.00 14.16 57 ALA B N 1
ATOM 917 C CA . ALA B 1 34 ? 22.894 9.565 -11.062 1.00 14.14 57 ALA B CA 1
ATOM 918 C C . ALA B 1 34 ? 22.356 9.153 -12.425 1.00 13.56 57 ALA B C 1
ATOM 919 O O . ALA B 1 34 ? 22.270 9.984 -13.363 1.00 14.47 57 ALA B O 1
ATOM 921 N N . VAL B 1 35 ? 22.003 7.900 -12.596 1.00 13.11 58 VAL B N 1
ATOM 922 C CA . VAL B 1 35 ? 21.504 7.409 -13.842 1.00 13.55 58 VAL B CA 1
ATOM 923 C C . VAL B 1 35 ? 20.175 8.086 -14.150 1.00 13.82 58 VAL B C 1
ATOM 924 O O . VAL B 1 35 ? 19.934 8.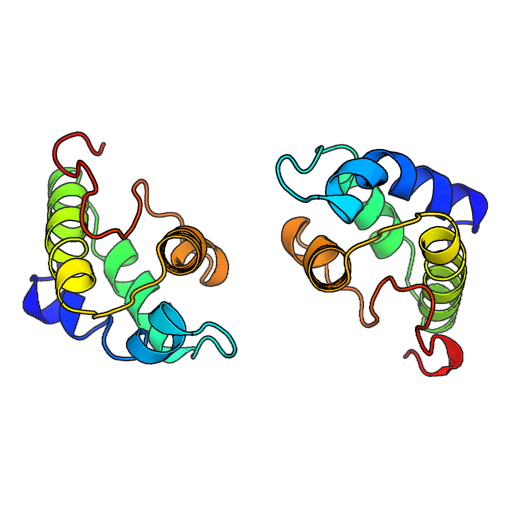559 -15.268 1.00 15.61 58 VAL B O 1
ATOM 928 N N . ASN B 1 36 ? 19.311 8.177 -13.177 1.00 14.33 59 ASN B N 1
ATOM 929 C CA . ASN B 1 36 ? 18.034 8.844 -13.396 1.00 15.74 59 ASN B CA 1
ATOM 930 C C . ASN B 1 36 ? 18.190 10.348 -13.713 1.00 15.47 59 ASN B C 1
ATOM 931 O O . ASN B 1 36 ? 17.535 10.881 -14.593 1.00 16.81 59 ASN B O 1
ATOM 936 N N . ASP B 1 37 ? 19.053 11.020 -12.967 1.00 15.23 60 ASP B N 1
ATOM 937 C CA . ASP B 1 37 ? 19.234 12.436 -13.134 1.00 15.50 60 ASP B CA 1
ATOM 938 C C . ASP B 1 37 ? 19.695 12.779 -14.542 1.00 15.31 60 ASP B C 1
ATOM 939 O O . ASP B 1 37 ? 19.341 13.778 -15.091 1.00 19.55 60 ASP B O 1
ATOM 944 N N . ALA B 1 38 ? 20.493 11.899 -15.146 1.00 15.11 61 ALA B N 1
ATOM 945 C CA . ALA B 1 38 ? 21.009 12.120 -16.457 1.00 15.51 61 ALA B CA 1
ATOM 946 C C . ALA B 1 38 ? 20.110 11.659 -17.572 1.00 16.29 61 ALA B C 1
ATOM 947 O O . ALA B 1 38 ? 20.454 11.906 -18.734 1.00 20.63 61 ALA B O 1
ATOM 949 N N . SER B 1 39 ? 18.984 11.058 -17.263 1.00 15.82 62 SER B N 1
ATOM 950 C CA . SER B 1 39 ? 18.091 10.525 -18.286 1.00 17.57 62 SER B CA 1
ATOM 951 C C . SER B 1 39 ? 16.940 11.548 -18.464 1.00 16.62 62 SER B C 1
ATOM 952 O O . SER B 1 39 ? 16.008 11.608 -17.688 1.00 24.95 62 SER B O 1
ATOM 955 N N A ARG B 1 40 ? 17.070 12.388 -19.447 0.50 17.20 63 ARG B N 1
ATOM 956 N N B ARG B 1 40 ? 17.128 12.428 -19.411 0.50 17.42 63 ARG B N 1
ATOM 957 C CA A ARG B 1 40 ? 16.223 13.538 -19.713 0.50 21.42 63 ARG B CA 1
ATOM 958 C CA B ARG B 1 40 ? 16.196 13.517 -19.714 0.50 21.30 63 ARG B CA 1
ATOM 959 C C A ARG B 1 40 ? 15.155 13.247 -20.780 0.50 21.28 63 ARG B C 1
ATOM 960 C C B ARG B 1 40 ? 15.151 13.218 -20.773 0.50 21.27 63 ARG B C 1
ATOM 961 O O A ARG B 1 40 ? 14.001 13.701 -20.727 0.50 34.81 63 ARG B O 1
ATOM 962 O O B ARG B 1 40 ? 13.969 13.589 -20.668 0.50 35.62 63 ARG B O 1
ATOM 977 N N . THR B 1 41 ? 15.539 12.443 -21.769 1.00 16.51 64 THR B N 1
ATOM 978 C CA . THR B 1 41 ? 14.716 12.256 -22.951 1.00 17.78 64 THR B CA 1
ATOM 979 C C . THR B 1 41 ? 14.258 10.762 -23.001 1.00 14.33 64 THR B C 1
ATOM 980 O O . THR B 1 41 ? 14.859 9.900 -22.344 1.00 15.15 64 THR B O 1
ATOM 984 N N . THR B 1 42 ? 13.284 10.466 -23.881 1.00 15.45 65 THR B N 1
ATOM 985 C CA . THR B 1 42 ? 12.912 9.110 -24.160 1.00 15.17 65 THR B CA 1
ATOM 986 C C . THR B 1 42 ? 14.149 8.335 -24.591 1.00 13.44 65 THR B C 1
ATOM 987 O O . THR B 1 42 ? 14.365 7.206 -24.157 1.00 13.18 65 THR B O 1
ATOM 991 N N . SER B 1 43 ? 14.904 8.839 -25.540 1.00 13.85 66 SER B N 1
ATOM 992 C CA . SER B 1 43 ? 16.091 8.110 -26.015 1.00 12.41 66 SER B CA 1
ATOM 993 C C . SER B 1 43 ? 17.098 7.879 -24.883 1.00 12.10 66 SER B C 1
ATOM 994 O O . SER B 1 43 ? 17.737 6.806 -24.857 1.00 11.92 66 SER B O 1
ATOM 997 N N . ASP B 1 44 ? 17.236 8.827 -24.017 1.00 12.99 67 ASP B N 1
ATOM 998 C CA . ASP B 1 44 ? 18.120 8.611 -22.864 1.00 12.66 67 ASP B CA 1
ATOM 999 C C . ASP B 1 44 ? 17.639 7.477 -21.998 1.00 12.10 67 ASP B C 1
ATOM 1000 O O . ASP B 1 44 ? 18.465 6.621 -21.547 1.00 12.31 67 ASP B O 1
ATOM 1005 N N . ARG B 1 45 ? 16.318 7.393 -21.748 1.00 12.32 68 ARG B N 1
ATOM 1006 C CA . ARG B 1 45 ? 15.790 6.332 -20.986 1.00 12.51 68 ARG B CA 1
ATOM 1007 C C . ARG B 1 45 ? 15.923 4.982 -21.695 1.00 12.30 68 ARG B C 1
ATOM 1008 O O . ARG B 1 45 ? 16.277 3.985 -21.058 1.00 11.96 68 ARG B O 1
ATOM 1016 N N . GLN B 1 46 ? 15.661 4.954 -23.014 1.00 12.17 69 GLN B N 1
ATOM 1017 C CA . GLN B 1 46 ? 15.845 3.724 -23.701 1.00 12.44 69 GLN B CA 1
ATOM 1018 C C . GLN B 1 46 ? 17.298 3.220 -23.593 1.00 11.30 69 GLN B C 1
ATOM 1019 O O . GLN B 1 46 ? 17.513 2.023 -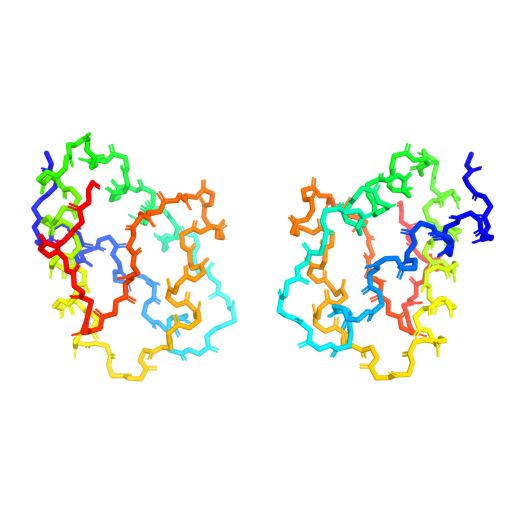23.447 1.00 11.74 69 GLN B O 1
ATOM 1025 N N . SER B 1 47 ? 18.224 4.144 -23.739 1.00 11.59 70 SER B N 1
ATOM 1026 C CA . SER B 1 47 ? 19.652 3.800 -23.741 1.00 11.98 70 SER B CA 1
ATOM 1027 C C . SER B 1 47 ? 20.073 3.344 -22.354 1.00 11.26 70 SER B C 1
ATOM 1028 O O . SER B 1 47 ? 20.919 2.402 -22.242 1.00 12.46 70 SER B O 1
ATOM 1031 N N . ALA B 1 48 ? 19.659 4.031 -21.308 1.00 10.84 71 ALA B N 1
ATOM 1032 C CA . ALA B 1 48 ? 19.973 3.580 -19.990 1.00 11.02 71 ALA B CA 1
ATOM 1033 C C . ALA B 1 48 ? 19.370 2.204 -19.752 1.00 10.69 71 ALA B C 1
ATOM 1034 O O . ALA B 1 48 ? 20.024 1.335 -19.171 1.00 10.65 71 ALA B O 1
ATOM 1036 N N . CYS B 1 49 ? 18.090 1.993 -20.179 1.00 10.53 72 CYS B N 1
ATOM 1037 C CA . CYS B 1 49 ? 17.460 0.693 -20.017 1.00 10.23 72 CYS B CA 1
ATOM 1038 C C . CYS B 1 49 ? 18.267 -0.369 -20.702 1.00 10.34 72 CYS B C 1
ATOM 1039 O O . CYS B 1 49 ? 18.514 -1.462 -20.141 1.00 10.70 72 CYS B O 1
ATOM 1042 N N . ASN B 1 50 ? 18.694 -0.125 -21.917 1.00 10.40 73 ASN B N 1
ATOM 1043 C CA . ASN B 1 50 ? 19.408 -1.165 -22.678 1.00 11.18 73 ASN B CA 1
ATOM 1044 C C . ASN B 1 50 ? 20.761 -1.466 -22.039 1.00 11.02 73 ASN B C 1
ATOM 1045 O O . ASN B 1 50 ? 21.180 -2.623 -22.015 1.00 11.61 73 ASN B O 1
ATOM 1050 N N . CYS B 1 51 ? 21.423 -0.442 -21.530 1.00 10.87 74 CYS B N 1
ATOM 1051 C CA . CYS B 1 51 ? 22.674 -0.662 -20.804 1.00 10.72 74 CYS B CA 1
ATOM 1052 C C . CYS B 1 51 ? 22.467 -1.443 -19.560 1.00 11.34 74 CYS B C 1
ATOM 1053 O O . CYS B 1 51 ? 23.217 -2.396 -19.255 1.00 11.92 74 CYS B O 1
ATOM 1056 N N . LEU B 1 52 ? 21.409 -1.109 -18.810 1.00 11.00 75 LEU B N 1
ATOM 1057 C CA . LEU B 1 52 ? 21.068 -1.797 -17.552 1.00 11.95 75 LEU B CA 1
ATOM 1058 C C . LEU B 1 52 ? 20.672 -3.262 -17.820 1.00 11.02 75 LEU B C 1
ATOM 1059 O O . LEU B 1 52 ? 20.943 -4.126 -17.011 1.00 12.15 75 LEU B O 1
ATOM 1064 N N . LYS B 1 53 ? 20.071 -3.533 -18.969 1.00 11.67 76 LYS B N 1
ATOM 1065 C CA A LYS B 1 53 ? 19.742 -4.891 -19.339 0.50 12.31 76 LYS B CA 1
ATOM 1066 C CA B LYS B 1 53 ? 19.743 -4.890 -19.384 0.50 12.56 76 LYS B CA 1
ATOM 1067 C C . LYS B 1 53 ? 21.009 -5.733 -19.564 1.00 12.79 76 LYS B C 1
ATOM 1068 O O . LYS B 1 53 ? 21.122 -6.827 -19.025 1.00 13.42 76 LYS B O 1
ATOM 1079 N N . ASP B 1 54 ? 21.990 -5.187 -20.268 1.00 12.91 77 ASP B N 1
ATOM 1080 C CA . ASP B 1 54 ? 23.269 -5.854 -20.438 1.00 14.82 77 ASP B CA 1
ATOM 1081 C C . ASP B 1 54 ? 23.980 -6.014 -19.099 1.00 13.60 77 ASP B C 1
ATOM 1082 O O . ASP B 1 54 ? 24.604 -7.084 -18.818 1.00 15.66 77 ASP B O 1
ATOM 1087 N N . THR B 1 55 ? 23.877 -5.016 -18.232 1.00 14.01 78 THR B N 1
ATOM 1088 C CA . THR B 1 55 ? 24.449 -5.049 -16.890 1.00 14.85 78 THR B CA 1
ATOM 1089 C C . THR B 1 55 ? 23.830 -6.211 -16.064 1.00 13.52 78 THR B C 1
ATOM 1090 O O . THR B 1 55 ? 24.502 -6.986 -15.423 1.00 15.97 78 THR B O 1
ATOM 1094 N N . ALA B 1 56 ? 22.501 -6.295 -16.098 1.00 13.03 79 ALA B N 1
ATOM 1095 C CA . ALA B 1 56 ? 21.786 -7.342 -15.430 1.00 13.52 79 ALA B CA 1
ATOM 1096 C C . ALA B 1 56 ? 22.186 -8.738 -15.960 1.00 13.95 79 ALA B C 1
ATOM 1097 O O . ALA B 1 56 ? 22.245 -9.680 -15.179 1.00 15.86 79 ALA B O 1
ATOM 1099 N N . LYS B 1 57 ? 22.432 -8.899 -17.269 1.00 13.97 80 LYS B N 1
ATOM 1100 C CA . LYS B 1 57 ? 22.857 -10.173 -17.806 1.00 15.53 80 LYS B CA 1
ATOM 1101 C C . LYS B 1 57 ? 24.187 -10.643 -17.140 1.00 15.61 80 LYS B C 1
ATOM 1102 O O . LYS B 1 57 ? 24.393 -11.852 -17.105 1.00 20.46 80 LYS B O 1
ATOM 1108 N N . GLY B 1 58 ? 25.017 -9.688 -16.694 1.00 15.28 81 GLY B N 1
ATOM 1109 C CA . GLY B 1 58 ? 26.276 -9.961 -16.059 1.00 17.34 81 GLY B CA 1
ATOM 1110 C C . GLY B 1 58 ? 26.202 -10.201 -14.585 1.00 17.64 81 GLY B C 1
ATOM 1111 O O . GLY B 1 58 ? 27.233 -10.446 -13.987 1.00 21.60 81 GLY B O 1
ATOM 1112 N N . ILE B 1 59 ? 25.037 -10.074 -13.950 1.00 16.89 82 ILE B N 1
ATOM 1113 C CA . ILE B 1 59 ? 24.863 -10.324 -12.542 1.00 18.59 82 ILE B CA 1
ATOM 1114 C C . ILE B 1 59 ? 24.135 -11.636 -12.351 1.00 20.32 82 ILE B C 1
ATOM 1115 O O . ILE B 1 59 ? 22.929 -11.721 -12.379 1.00 18.16 82 ILE B O 1
ATOM 1120 N N . ALA B 1 60 ? 24.899 -12.706 -12.238 1.00 21.43 83 ALA B N 1
ATOM 1121 C CA . ALA B 1 60 ? 24.289 -14.041 -12.046 1.00 25.93 83 ALA B CA 1
ATOM 1122 C C . ALA B 1 60 ? 23.529 -14.074 -10.703 1.00 25.20 83 ALA B C 1
ATOM 1123 O O . ALA B 1 60 ? 24.115 -13.821 -9.671 1.00 32.23 83 ALA B O 1
ATOM 1125 N N . GLY B 1 61 ? 22.229 -14.387 -10.748 1.00 25.90 84 GLY B N 1
ATOM 1126 C CA . GLY B 1 61 ? 21.398 -14.493 -9.562 1.00 34.80 84 GLY B CA 1
ATOM 1127 C C . GLY B 1 61 ? 20.703 -13.225 -9.175 1.00 30.19 84 GLY B C 1
ATOM 1128 O O . GLY B 1 61 ? 20.089 -13.170 -8.126 1.00 31.86 84 GLY B O 1
ATOM 1129 N N . LEU B 1 62 ? 20.762 -12.226 -10.046 1.00 24.91 85 LEU B N 1
ATOM 1130 C CA . LEU B 1 62 ? 20.070 -11.008 -9.801 1.00 23.29 85 LEU B CA 1
ATOM 1131 C C . LEU B 1 62 ? 18.617 -11.326 -9.502 1.00 24.69 85 LEU B C 1
ATOM 1132 O O . LEU B 1 62 ? 18.018 -12.132 -10.214 1.00 29.64 85 LEU B O 1
ATOM 1137 N N . ASN B 1 63 ? 18.072 -10.696 -8.472 1.00 22.88 86 ASN B N 1
ATOM 1138 C CA . ASN B 1 63 ? 16.639 -10.877 -8.067 1.00 22.11 86 ASN B CA 1
ATOM 1139 C C . ASN B 1 63 ? 15.743 -9.841 -8.715 1.00 22.89 86 ASN B C 1
ATOM 1140 O O . ASN B 1 63 ? 16.002 -8.713 -8.467 1.00 22.56 86 ASN B O 1
ATOM 1145 N N . PRO B 1 64 ? 14.650 -10.244 -9.425 1.00 25.58 87 PRO B N 1
ATOM 1146 C CA . PRO B 1 64 ? 13.751 -9.278 -10.005 1.00 28.15 87 PRO B CA 1
ATOM 1147 C C . PRO B 1 64 ? 13.038 -8.278 -9.125 1.00 27.54 87 PRO B C 1
ATOM 1148 O O . PRO B 1 64 ? 12.969 -7.169 -9.630 1.00 25.01 87 PRO B O 1
ATOM 1152 N N . ASN B 1 65 ? 12.413 -8.640 -7.935 1.00 18.95 88 ASN B N 1
ATOM 1153 C CA . ASN B 1 65 ? 11.706 -7.756 -7.042 1.00 22.40 88 ASN B CA 1
ATOM 1154 C C . ASN B 1 65 ? 12.722 -6.676 -6.595 1.00 15.63 88 ASN B C 1
ATOM 1155 O O . ASN B 1 65 ? 12.364 -5.542 -6.528 1.00 21.27 88 ASN B O 1
ATOM 1160 N N . LEU B 1 66 ? 13.905 -7.198 -6.181 1.00 21.14 89 LEU B N 1
ATOM 1161 C CA . LEU B 1 66 ? 14.915 -6.310 -5.646 1.00 19.60 89 LEU B CA 1
ATOM 1162 C C . LEU B 1 66 ? 15.353 -5.291 -6.665 1.00 16.91 89 LEU B C 1
ATOM 1163 O O . LEU B 1 66 ? 15.452 -4.114 -6.366 1.00 17.80 89 LEU B O 1
ATOM 1168 N N . ALA B 1 67 ? 15.571 -5.752 -7.897 1.00 19.00 90 ALA B N 1
ATOM 1169 C CA . ALA B 1 67 ? 15.920 -4.846 -8.948 1.00 19.62 90 ALA B CA 1
ATOM 1170 C C . ALA B 1 67 ? 14.781 -3.879 -9.281 1.00 19.49 90 ALA B C 1
ATOM 1171 O O . ALA B 1 67 ? 15.024 -2.697 -9.477 1.00 17.33 90 ALA B O 1
ATOM 1173 N N . ALA B 1 68 ? 13.527 -4.403 -9.322 1.00 18.88 91 ALA B N 1
ATOM 1174 C CA . ALA B 1 68 ? 12.402 -3.577 -9.628 1.00 20.57 91 ALA B CA 1
ATOM 1175 C C . ALA B 1 68 ? 12.154 -2.519 -8.559 1.00 16.99 91 ALA B C 1
ATOM 1176 O O . ALA B 1 68 ? 11.755 -1.393 -8.870 1.00 20.68 91 ALA B O 1
ATOM 1178 N N . GLY B 1 69 ? 12.408 -2.898 -7.272 1.00 17.69 92 GLY B N 1
ATOM 1179 C CA . GLY B 1 69 ? 12.165 -1.973 -6.159 1.00 21.20 92 GLY B CA 1
ATOM 1180 C C . GLY B 1 69 ? 13.303 -1.006 -5.812 1.00 17.74 92 GLY B C 1
ATOM 1181 O O . GLY B 1 69 ? 13.138 -0.114 -5.014 1.00 18.40 92 GLY B O 1
ATOM 1182 N N . LEU B 1 70 ? 14.464 -1.267 -6.384 1.00 16.89 93 LEU B N 1
ATOM 1183 C CA . LEU B 1 70 ? 15.664 -0.551 -5.957 1.00 15.48 93 LEU B CA 1
ATOM 1184 C C . LEU B 1 70 ? 15.470 0.959 -6.193 1.00 14.94 93 LEU B C 1
ATOM 1185 O O . LEU B 1 70 ? 15.775 1.756 -5.316 1.00 15.50 93 LEU B O 1
ATOM 1190 N N . PRO B 1 71 ? 15.058 1.389 -7.415 1.00 15.22 94 PRO B N 1
ATOM 1191 C CA . PRO B 1 71 ? 14.952 2.866 -7.578 1.00 16.74 94 PRO B CA 1
ATOM 1192 C C . PRO B 1 71 ? 14.100 3.522 -6.483 1.00 15.52 94 PR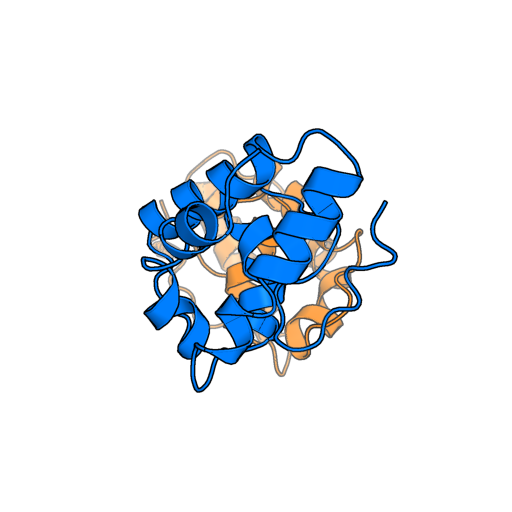O B C 1
ATOM 1193 O O . PRO B 1 71 ? 14.507 4.538 -5.949 1.00 16.58 94 PRO B O 1
ATOM 1197 N N . GLY B 1 72 ? 12.896 2.982 -6.179 1.00 16.61 95 GLY B N 1
ATOM 1198 C CA . GLY B 1 72 ? 12.090 3.647 -5.186 1.00 17.26 95 GLY B CA 1
ATOM 1199 C C . GLY B 1 72 ? 12.729 3.659 -3.799 1.00 15.17 95 GLY B C 1
ATOM 1200 O O . GLY B 1 72 ? 12.544 4.617 -3.075 1.00 17.24 95 GLY B O 1
ATOM 1201 N N . LYS B 1 73 ? 13.561 2.668 -3.435 1.00 15.34 96 LYS B N 1
ATOM 1202 C CA . LYS B 1 73 ? 14.270 2.742 -2.165 1.00 15.48 96 LYS B CA 1
ATOM 1203 C C . LYS B 1 73 ? 15.170 4.008 -2.129 1.00 16.00 96 LYS B C 1
ATOM 1204 O O . LYS B 1 73 ? 15.423 4.548 -1.075 1.00 16.58 96 LYS B O 1
ATOM 1210 N N . CYS B 1 74 ? 15.686 4.363 -3.320 1.00 15.04 97 CYS B N 1
ATOM 1211 C CA . CYS B 1 74 ? 16.591 5.487 -3.512 1.00 15.53 97 CYS B CA 1
ATOM 1212 C C . CYS B 1 74 ? 15.889 6.799 -3.794 1.00 15.83 97 CYS B C 1
ATOM 1213 O O . CYS B 1 74 ? 16.525 7.803 -4.030 1.00 17.67 97 CYS B O 1
ATOM 1216 N N . GLY B 1 75 ? 14.536 6.804 -3.703 1.00 16.84 98 GLY B N 1
ATOM 1217 C CA . GLY B 1 75 ? 13.731 7.991 -3.968 1.00 18.64 98 GLY B CA 1
ATOM 1218 C C . GLY B 1 75 ? 13.464 8.322 -5.424 1.00 22.12 98 GLY B C 1
ATOM 1219 O O . GLY B 1 75 ? 13.011 9.369 -5.734 1.00 23.96 98 GLY B O 1
ATOM 1220 N N . VAL B 1 76 ? 13.759 7.343 -6.292 1.00 19.43 99 VAL B N 1
ATOM 1221 C CA . VAL B 1 76 ? 13.841 7.443 -7.733 1.00 21.12 99 VAL B CA 1
ATOM 1222 C C . VAL B 1 76 ? 12.709 6.654 -8.393 1.00 18.50 99 VAL B C 1
ATOM 1223 O O . VAL B 1 76 ? 12.373 5.583 -7.913 1.00 21.65 99 VAL B O 1
ATOM 1227 N N . ASN B 1 77 ? 12.167 7.151 -9.509 1.00 15.85 100 ASN B N 1
ATOM 1228 C CA . ASN B 1 77 ? 11.321 6.314 -10.360 1.00 14.78 100 ASN B CA 1
ATOM 1229 C C . ASN B 1 77 ? 11.909 6.180 -11.749 1.00 14.27 100 ASN B C 1
ATOM 1230 O O . ASN B 1 77 ? 12.140 7.156 -12.414 1.00 17.68 100 ASN B O 1
ATOM 1235 N N . ILE B 1 78 ? 12.165 4.943 -12.171 1.00 17.78 101 ILE B N 1
ATOM 1236 C CA A ILE B 1 78 ? 12.492 4.754 -13.569 0.50 18.37 101 ILE B CA 1
ATOM 1237 C CA B ILE B 1 78 ? 12.603 4.605 -13.499 0.50 17.09 101 ILE B CA 1
ATOM 1238 C C . ILE B 1 78 ? 11.381 3.911 -14.176 1.00 17.39 101 ILE B C 1
ATOM 1239 O O . ILE B 1 78 ? 10.954 2.947 -13.622 1.00 18.44 101 ILE B O 1
ATOM 1248 N N . PRO B 1 79 ? 10.970 4.286 -15.403 1.00 17.17 102 PRO B N 1
ATOM 1249 C CA . PRO B 1 79 ? 9.755 3.694 -16.040 1.00 17.79 102 PRO B CA 1
ATOM 1250 C C . PRO B 1 79 ? 10.060 2.460 -16.893 1.00 20.97 102 PRO B C 1
ATOM 1251 O O . PRO B 1 79 ? 9.505 2.297 -18.013 1.00 21.45 102 PRO B O 1
ATOM 1255 N N . TYR B 1 80 ? 10.893 1.597 -16.343 1.00 14.76 103 TYR B N 1
ATOM 1256 C CA . TYR B 1 80 ? 11.196 0.319 -16.850 1.00 15.76 103 TYR B CA 1
ATOM 1257 C C . TYR B 1 80 ? 11.900 -0.407 -15.698 1.00 13.64 103 TYR B C 1
ATOM 1258 O O . TYR B 1 80 ? 12.273 0.259 -14.707 1.00 15.87 103 TYR B O 1
ATOM 1267 N N . LYS B 1 81 ? 12.023 -1.712 -15.814 1.00 16.90 104 LYS B N 1
ATOM 1268 C CA . LYS B 1 81 ? 12.737 -2.442 -14.775 1.00 15.63 104 LYS B CA 1
ATOM 1269 C C . LYS B 1 81 ? 14.135 -2.802 -15.236 1.00 14.37 104 LYS B C 1
ATOM 1270 O O . LYS B 1 81 ? 14.407 -3.014 -16.458 1.00 15.58 104 LYS B O 1
ATOM 1276 N N . ILE B 1 82 ? 15.062 -2.860 -14.287 1.00 14.57 105 ILE B N 1
ATOM 1277 C CA . ILE B 1 82 ? 16.385 -3.399 -14.483 1.00 14.47 105 ILE B CA 1
ATOM 1278 C C . ILE B 1 82 ? 16.184 -4.945 -14.514 1.00 15.61 105 ILE B C 1
ATOM 1279 O O . ILE B 1 82 ? 15.863 -5.532 -13.477 1.00 16.66 105 ILE B O 1
ATOM 1284 N N . SER B 1 83 ? 16.476 -5.543 -15.668 1.00 14.39 106 SER B N 1
ATOM 1285 C CA A SER B 1 83 ? 16.334 -7.004 -15.840 0.50 15.32 106 SER B CA 1
ATOM 1286 C CA B SER B 1 83 ? 16.273 -6.989 -15.911 0.50 14.67 106 SER B CA 1
ATOM 1287 C C . SER B 1 83 ? 17.125 -7.414 -17.109 1.00 14.21 106 SER B C 1
ATOM 1288 O O . SER B 1 83 ? 17.223 -6.656 -18.014 1.00 13.69 106 SER B O 1
ATOM 1293 N N . PRO B 1 84 ? 17.502 -8.719 -17.180 1.00 15.02 107 PRO B N 1
ATOM 1294 C CA . PRO B 1 84 ? 18.202 -9.177 -18.372 1.00 15.27 107 PRO B CA 1
ATOM 1295 C C . PRO B 1 84 ? 17.279 -9.321 -19.575 1.00 16.46 107 PRO B C 1
ATOM 1296 O O . PRO B 1 84 ? 17.757 -9.630 -20.682 1.00 17.86 107 PRO B O 1
ATOM 1300 N N . SER B 1 85 ? 15.952 -9.162 -19.394 1.00 16.33 108 SER B N 1
ATOM 1301 C CA A SER B 1 85 ? 14.968 -9.474 -20.366 0.50 17.29 108 SER B CA 1
ATOM 1302 C CA B SER B 1 85 ? 15.112 -9.321 -20.603 0.50 16.83 108 SER B CA 1
ATOM 1303 C C . SER B 1 85 ? 14.100 -8.233 -20.669 1.00 17.66 108 SER B C 1
ATOM 1304 O O . SER B 1 85 ? 13.034 -8.377 -21.289 1.00 27.58 108 SER B O 1
ATOM 1309 N N . THR B 1 86 ? 14.359 -7.047 -20.250 1.00 16.13 109 THR B N 1
ATOM 1310 C CA . THR B 1 86 ? 13.458 -5.949 -20.393 1.00 15.63 109 THR B CA 1
ATOM 1311 C C . THR B 1 86 ? 13.250 -5.541 -21.835 1.00 16.63 109 THR B C 1
ATOM 1312 O O . THR B 1 86 ? 14.178 -5.490 -22.612 1.00 21.34 109 THR B O 1
ATOM 1316 N N . ASN B 1 87 ? 12.027 -5.109 -22.195 1.00 16.66 110 ASN B N 1
ATOM 1317 C CA . ASN B 1 87 ? 11.667 -4.477 -23.463 1.00 19.33 110 ASN B CA 1
ATOM 1318 C C . ASN B 1 87 ? 11.954 -2.976 -23.443 1.00 16.57 110 ASN B C 1
ATOM 1319 O O . ASN B 1 87 ? 11.098 -2.139 -23.197 1.00 21.10 110 ASN B O 1
ATOM 1324 N N . CYS B 1 88 ? 13.241 -2.621 -23.638 1.00 15.07 111 CYS B N 1
ATOM 1325 C CA . CYS B 1 88 ? 13.678 -1.250 -23.614 1.00 14.08 111 CYS B CA 1
ATOM 1326 C C . CYS B 1 88 ? 13.268 -0.439 -24.841 1.00 15.04 111 CYS B C 1
ATOM 1327 O O . CYS B 1 88 ? 13.149 0.744 -24.741 1.00 15.48 111 CYS B O 1
ATOM 1330 N N . ASN B 1 89 ? 13.045 -1.106 -25.978 1.00 16.42 112 ASN B N 1
ATOM 1331 C CA . ASN B 1 89 ? 12.695 -0.415 -27.217 1.00 16.17 112 ASN B CA 1
ATOM 1332 C C . ASN B 1 89 ? 11.291 0.149 -27.193 1.00 15.59 112 ASN B C 1
ATOM 1333 O O . ASN B 1 89 ? 10.971 0.952 -28.011 1.00 20.69 112 ASN B O 1
ATOM 1338 N N . ASN B 1 90 ? 10.517 -0.298 -26.233 1.00 15.91 113 ASN B N 1
ATOM 1339 C CA . ASN B 1 90 ? 9.192 0.196 -25.979 1.00 17.80 113 ASN B CA 1
ATOM 1340 C C . ASN B 1 90 ? 9.143 1.301 -24.947 1.00 18.39 113 ASN B C 1
ATOM 1341 O O . ASN B 1 90 ? 8.054 1.843 -24.645 1.00 19.19 113 ASN B O 1
ATOM 1346 N N . VAL B 1 91 ? 10.243 1.633 -24.317 1.00 16.41 114 VAL B N 1
ATOM 1347 C CA . VAL B 1 91 ? 10.200 2.647 -23.289 1.00 16.70 114 VAL B CA 1
ATOM 1348 C C . VAL B 1 91 ? 9.887 4.011 -23.802 1.00 17.32 114 VAL B C 1
ATOM 1349 O O . VAL B 1 91 ? 10.345 4.448 -24.855 1.00 16.79 114 VAL B O 1
ATOM 1353 N N . LYS B 1 92 ? 9.106 4.748 -23.021 1.00 16.68 115 LYS B N 1
ATOM 1354 C CA . LYS B 1 92 ? 8.771 6.117 -23.231 1.00 17.97 115 LYS B CA 1
ATOM 1355 C C . LYS B 1 92 ? 9.525 7.132 -22.371 1.00 19.34 115 LYS B C 1
ATOM 1356 O O . LYS B 1 92 ? 10.042 6.765 -21.270 1.00 21.61 115 LYS B O 1
#

Solvent-accessible surface area: 10186 Å² total; per-residue (Å²): 109,47,79,45,104,89,6,88,46,39,3,94,55,0,48,125,9,1,77,109,16,73,126,38,41,112,60,0,24,161,3,5,145,37,5,44,91,28,18,198,46,60,78,25,54,47,70,3,1,51,8,4,42,75,19,2,125,66,17,92,62,18,56,82,79,42,0,35,34,0,8,58,132,25,76,12,126,13,70,20,108,6,20,55,96,21,105,1,109,62,14,184,105,44,78,45,102,94,6,87,46,38,5,89,51,0,53,125,10,1,78,111,15,72,128,40,41,116,60,0,27,161,2,5,149,35,6,45,95,31,22,197,56,60,78,23,58,48,69,2,2,54,6,2,53,77,21,3,130,66,17,94,62,23,54,94,130,41,1,28,36,0,6,54,134,26,77,15,120,16,74,19,107,7,25,54,98,19,104,2,117,106,13,176

CATH classification: 1.10.110.10

Sequence (184 aa):
SLTCPQIKGNNLTTPCVLYLKNGGVLPPSCCKGVRAVNDASRTTSDRQSACNCLKKDTAKGIAGLNPNLAAGLPGKCGVNIIPYKISPSSTNCNNVKSLTCPQIKGNLTPCVLYLKNGGVLPPSSCCKGVRAVNDASRRTTSDRQSACNCLKKDTAKGIAGLNPNLAAGLPGKCGVNIIPYKISSPSSTNCNNVK

InterPro domains:
  IPR000528 Plant non-specific lipid-transfer protein/Par allergen [PR00382] (26-42)
  IPR000528 Plant non-specific lipid-transfer protein/Par allergen [PR00382] (46-60)
  IPR000528 Plant non-specific lipid-transfer protein/Par allergen [PR00382] (67-82)
  IPR000528 Plant non-specific lipid-transfer protein/Par allergen [PR00382] (84-101)
  IPR000528 Plant non-specific lipid-transfer protein/Par allergen [PR00382] (102-113)
  IPR000528 Plant non-specific lipid-transfer protein/Par allergen [PS00597] (93-114)
  IPR000528 Plant non-specific lipid-transfer protein/Par allergen [PTHR33076] (6-112)
  IPR016140 Bifunctional inhibitor/plant lipid transfer protein/seed storage helical domain [PF00234] (27-111)
  IPR016140 Bifunctional inhibitor/plant lipid transfer protein/seed storage helical domain [SM00499] (27-111)
  IPR036312 Bifunctional inhibitor/plant lipid transfer protein/seed storage helical domain superfamily [G3DSA:1.10.110.10] (24-115)
  IPR036312 Bifunctional inhibitor/plant lipid transfer protein/seed storage helical domain superfamily [SSF47699] (26-114)

B-factor: mean 19.68, std 9.28, range [9.95, 94.06]

GO terms:
  GO:0043245 extraorganismal space (C, IDA)
  GO:0045735 nutrient reservoir activity (F, IDA)
  GO:0048316 seed development (P, IEP)